Protein AF-A0A023BRY8-F1 (afdb_monomer)

Mean predicted aligned error: 8.19 Å

Solvent-accessible surface area (backbone atoms only — not comparable to full-atom values): 19797 Å² total; per-residue (Å²): 138,87,85,87,82,83,83,81,80,77,79,78,76,76,78,73,77,74,77,78,73,79,45,73,63,46,76,47,74,43,68,48,68,42,23,52,50,37,43,52,45,46,50,63,41,40,57,89,78,52,54,66,76,57,38,42,36,33,31,77,60,52,51,53,50,52,65,72,47,57,89,53,69,80,39,68,44,29,57,55,46,56,33,79,86,43,62,76,44,60,40,47,68,53,16,73,44,47,75,32,70,77,66,44,38,60,41,81,92,46,53,69,58,39,44,75,49,58,50,55,75,91,48,48,68,55,50,26,54,34,47,19,48,49,39,58,76,69,37,42,70,59,57,55,62,74,40,46,68,55,52,51,52,36,43,48,50,32,49,51,50,45,58,74,65,37,46,69,59,56,51,35,50,57,60,70,58,86,78,65,51,37,36,41,39,37,36,50,33,80,68,35,26,72,69,62,43,78,41,63,69,42,46,80,79,36,67,48,37,43,37,32,41,41,37,35,73,57,101,53,31,90,54,73,44,82,67,53,62,41,58,54,53,84,84,39,46,56,56,52,41,36,55,59,43,47,69,70,33,45,83,66,44,44,74,71,64,61,73,65,57,71,68,50,44,75,70,51,69,88,86,58,51,69,67,56,47,48,50,51,56,49,49,48,51,39,57,29,47,18,26,46,46,32,31,71,77,70,66,42,52,66,50,49,53,50,45,70,68,48,68,99,46,66,44,36,53,38,29,54,56,57,63,70,60,45,66,97,45,100,58,56,58,68,60,53,52,56,50,41,54,49,54,52,56,76,73,73

Sequence (348 aa):
MLLFIVLIASCKQKDKERKITSNPNKITFEVNEGTEFLLTAFNLAVEKEMSDEYKPCETSYVKRLNDYFAEYKEHPFLKYIFDEVNSGTDFSSVGLVITNLETMELNSDIDIELIKRKIYTNDINNFRKLAADFYRVTKFNSFFKSNKEYYATSNSKIKRQVEAENLLGKIQEFYQDDRDGLEFKVFVELTNNSESQAVDFYDNYNPNIRAITLGNFCDLSSESKPQNEVLDIENYQGVFCHEISHLYTTSIFLDKYIGDVEDFRVLFDDKLTKLQIKDRVDHMIIRPLQAVLTKRIFNDLAGSNFYKKQPNSIEKNIYLLFSEYKPNGNKTFESYYKEAIKIIRNKG

Structure (mmCIF, N/CA/C/O backbone):
data_AF-A0A023BRY8-F1
#
_entry.id   AF-A0A023BRY8-F1
#
loop_
_atom_site.group_PDB
_atom_site.id
_atom_site.type_symbol
_atom_site.label_atom_id
_atom_site.label_alt_id
_atom_site.label_comp_id
_atom_site.label_asym_id
_atom_site.label_entity_id
_atom_site.label_seq_id
_atom_site.pdbx_PDB_ins_code
_atom_site.Cartn_x
_atom_site.Cartn_y
_atom_site.Cartn_z
_atom_site.occupancy
_atom_site.B_iso_or_equiv
_atom_site.auth_seq_id
_atom_site.auth_comp_id
_atom_site.auth_asym_id
_atom_site.auth_atom_id
_atom_site.pdbx_PDB_model_num
ATOM 1 N N . MET A 1 1 ? -81.232 -7.471 -26.184 1.00 39.78 1 MET A N 1
ATOM 2 C CA . MET A 1 1 ? -80.498 -7.457 -24.903 1.00 39.78 1 MET A CA 1
ATOM 3 C C . MET A 1 1 ? -79.137 -8.094 -25.165 1.00 39.78 1 MET A C 1
ATOM 5 O O . MET A 1 1 ? -79.058 -9.310 -25.252 1.00 39.78 1 MET A O 1
ATOM 9 N N . LEU A 1 2 ? -78.126 -7.276 -25.482 1.00 32.66 2 LEU A N 1
ATOM 10 C CA . LEU A 1 2 ? -76.774 -7.729 -25.839 1.00 32.66 2 LEU A CA 1
ATOM 11 C C . LEU A 1 2 ? -75.955 -7.945 -24.559 1.00 32.66 2 LEU A C 1
ATOM 13 O O . LEU A 1 2 ? -75.885 -7.047 -23.723 1.00 32.66 2 LEU A O 1
ATOM 17 N N . LEU A 1 3 ? -75.339 -9.119 -24.433 1.00 30.80 3 LEU A N 1
ATOM 18 C CA . LEU A 1 3 ? -74.427 -9.481 -23.350 1.00 30.80 3 LEU A CA 1
ATOM 19 C C . LEU A 1 3 ? -72.987 -9.195 -23.812 1.00 30.80 3 LEU A C 1
ATOM 21 O O . LEU A 1 3 ? -72.522 -9.800 -24.776 1.00 30.80 3 LEU A O 1
ATOM 25 N N . PHE A 1 4 ? -72.288 -8.277 -23.144 1.00 33.16 4 PHE A N 1
ATOM 26 C CA . PHE A 1 4 ? -70.850 -8.059 -23.326 1.00 33.16 4 PHE A CA 1
ATOM 27 C C . PHE A 1 4 ? -70.083 -8.940 -22.331 1.00 33.16 4 PHE A C 1
ATOM 29 O O . PHE A 1 4 ? -70.221 -8.773 -21.122 1.00 33.16 4 PHE A O 1
ATOM 36 N N . ILE A 1 5 ? -69.265 -9.864 -22.839 1.00 39.50 5 ILE A N 1
ATOM 37 C CA . ILE A 1 5 ? -68.265 -10.600 -22.054 1.00 39.50 5 ILE A CA 1
ATOM 38 C C . ILE A 1 5 ? -66.930 -9.878 -22.246 1.00 39.50 5 ILE A C 1
ATOM 40 O O . ILE A 1 5 ? -66.378 -9.865 -23.345 1.00 39.50 5 ILE A O 1
ATOM 44 N N . VAL A 1 6 ? -66.419 -9.267 -21.179 1.00 41.28 6 VAL A N 1
ATOM 45 C CA . VAL A 1 6 ? -65.069 -8.692 -21.134 1.00 41.28 6 VAL A CA 1
ATOM 46 C C . VAL A 1 6 ? -64.112 -9.776 -20.637 1.00 41.28 6 VAL A C 1
ATOM 48 O O . VAL A 1 6 ? -64.158 -10.174 -19.476 1.00 41.28 6 VAL A O 1
ATOM 51 N N . LEU A 1 7 ? -63.248 -10.266 -21.527 1.00 38.25 7 LEU A N 1
ATOM 52 C CA . LEU A 1 7 ? -62.114 -11.125 -21.186 1.00 38.25 7 LEU A CA 1
ATOM 53 C C . LEU A 1 7 ? -60.961 -10.246 -20.689 1.00 38.25 7 LEU A C 1
ATOM 55 O O . LEU A 1 7 ? -60.304 -9.569 -21.478 1.00 38.25 7 LEU A O 1
ATOM 59 N N . ILE A 1 8 ? -60.706 -10.258 -19.381 1.00 41.81 8 ILE A N 1
ATOM 60 C CA . ILE A 1 8 ? -59.506 -9.649 -18.799 1.00 41.81 8 ILE A CA 1
ATOM 61 C C . ILE A 1 8 ? -58.366 -10.660 -18.938 1.00 41.81 8 ILE A C 1
ATOM 63 O O . ILE A 1 8 ? -58.268 -11.624 -18.178 1.00 41.81 8 ILE A O 1
ATOM 67 N N . ALA A 1 9 ? -57.501 -10.447 -19.927 1.00 40.09 9 ALA A N 1
ATOM 68 C CA . ALA A 1 9 ? -56.231 -11.148 -20.032 1.00 40.09 9 ALA A CA 1
ATOM 69 C C . ALA A 1 9 ? -55.276 -10.609 -18.954 1.00 40.09 9 ALA A C 1
ATOM 71 O O . ALA A 1 9 ? -54.713 -9.524 -19.082 1.00 40.09 9 ALA A O 1
ATOM 72 N N . SER A 1 10 ? -55.106 -11.364 -17.867 1.00 35.84 10 SER A N 1
ATOM 73 C CA . SER A 1 10 ? -54.047 -11.119 -16.889 1.00 35.84 10 SER A CA 1
ATOM 74 C C . SER A 1 10 ? -52.703 -11.512 -17.509 1.00 35.84 10 SER A C 1
ATOM 76 O O . SER A 1 10 ? -52.375 -12.695 -17.635 1.00 35.84 10 SER A O 1
ATOM 78 N N . CYS A 1 11 ? -51.921 -10.514 -17.923 1.00 37.03 11 CYS A N 1
ATOM 79 C CA . CYS A 1 11 ? -50.504 -10.690 -18.213 1.00 37.03 11 CYS A CA 1
ATOM 80 C C . CYS A 1 11 ? -49.784 -11.089 -16.919 1.00 37.03 11 CYS A C 1
ATOM 82 O O . CYS A 1 11 ? -49.476 -10.243 -16.083 1.00 37.03 11 CYS A O 1
ATOM 84 N N . LYS A 1 12 ? -49.487 -12.384 -16.764 1.00 40.28 12 LYS A N 1
ATOM 85 C CA . LYS A 1 12 ? -48.470 -12.858 -15.820 1.00 40.28 12 LYS A CA 1
ATOM 86 C C . LYS A 1 12 ? -47.113 -12.330 -16.277 1.00 40.28 12 LYS A C 1
ATOM 88 O O . LYS A 1 12 ? -46.445 -12.938 -17.113 1.00 40.28 12 LYS A O 1
ATOM 93 N N . GLN A 1 13 ? -46.714 -11.193 -15.725 1.00 40.53 13 GLN A N 1
ATOM 94 C CA . GLN A 1 13 ? -45.336 -10.742 -15.765 1.00 40.53 13 GLN A CA 1
ATOM 95 C C . GLN A 1 13 ? -44.533 -11.762 -14.949 1.00 40.53 13 GLN A C 1
ATOM 97 O O . GLN A 1 13 ? -44.696 -11.884 -13.740 1.00 40.53 13 GLN A O 1
ATOM 102 N N . LYS A 1 14 ? -43.759 -12.607 -15.638 1.00 38.12 14 LYS A N 1
ATOM 103 C CA . LYS A 1 14 ? -42.768 -13.462 -14.986 1.00 38.12 14 LYS A CA 1
ATOM 104 C C . LYS A 1 14 ? -41.735 -12.525 -14.377 1.00 38.12 14 LYS A C 1
ATOM 106 O O . LYS A 1 14 ? -40.897 -12.002 -15.112 1.00 38.12 14 LYS A O 1
ATOM 111 N N . ASP A 1 15 ? -41.803 -12.331 -13.067 1.00 38.50 15 ASP A N 1
ATOM 112 C CA . ASP A 1 15 ? -40.681 -11.813 -12.302 1.00 38.50 15 ASP A CA 1
ATOM 113 C C . ASP A 1 15 ? -39.503 -12.755 -12.547 1.00 38.50 15 ASP A C 1
ATOM 115 O O . ASP A 1 15 ? -39.433 -13.875 -12.042 1.00 38.50 15 ASP A O 1
ATOM 119 N N . LYS A 1 16 ? -38.592 -12.331 -13.427 1.00 39.31 16 LYS A N 1
ATOM 120 C CA . LYS A 1 16 ? -37.241 -12.869 -13.429 1.00 39.31 16 LYS A CA 1
ATOM 121 C C . LYS A 1 16 ? -36.660 -12.429 -12.098 1.00 39.31 16 LYS A C 1
ATOM 123 O O . LYS A 1 16 ? -36.255 -11.275 -11.974 1.00 39.31 16 LYS A O 1
ATOM 128 N N . GLU A 1 17 ? -36.630 -13.340 -11.131 1.00 36.84 17 GLU A N 1
ATOM 129 C CA . GLU A 1 17 ? -35.716 -13.256 -10.000 1.00 36.84 17 GLU A CA 1
ATOM 130 C C . GLU A 1 17 ? -34.337 -12.908 -10.570 1.00 36.84 17 GLU A C 1
ATOM 132 O O . GLU A 1 17 ? -33.648 -13.736 -11.176 1.00 36.84 17 GLU A O 1
ATOM 137 N N . ARG A 1 18 ? -33.948 -11.635 -10.452 1.00 36.72 18 ARG A N 1
ATOM 138 C CA . ARG A 1 18 ? -32.549 -11.258 -10.556 1.00 36.72 18 ARG A CA 1
ATOM 139 C C . ARG A 1 18 ? -31.891 -12.009 -9.412 1.00 36.72 18 ARG A C 1
ATOM 141 O O . ARG A 1 18 ? -32.046 -11.613 -8.263 1.00 36.72 18 ARG A O 1
ATOM 148 N N . LYS A 1 19 ? -31.188 -13.101 -9.724 1.00 34.53 19 LYS A N 1
ATOM 149 C CA . LYS A 1 19 ? -30.146 -13.619 -8.842 1.00 34.53 19 LYS A CA 1
ATOM 150 C C . LYS A 1 19 ? -29.232 -12.436 -8.550 1.00 34.53 19 LYS A C 1
ATOM 152 O O . LYS A 1 19 ? -28.460 -12.034 -9.417 1.00 34.53 19 LYS A O 1
ATOM 157 N N . ILE A 1 20 ? -29.383 -11.845 -7.372 1.00 42.81 20 ILE A N 1
ATOM 158 C CA . ILE A 1 20 ? -28.375 -10.968 -6.799 1.00 42.81 20 ILE A CA 1
ATOM 159 C C . ILE A 1 20 ? -27.200 -11.907 -6.552 1.00 42.81 20 ILE A C 1
ATOM 161 O O . ILE A 1 20 ? -27.202 -12.694 -5.611 1.00 42.81 20 ILE A O 1
ATOM 165 N N . THR A 1 21 ? -26.263 -11.950 -7.492 1.00 46.97 21 THR A N 1
ATOM 166 C CA . THR A 1 21 ? -24.969 -12.578 -7.263 1.00 46.97 21 THR A CA 1
ATOM 167 C C . THR A 1 21 ? -24.255 -11.686 -6.261 1.00 46.97 21 THR A C 1
ATOM 169 O O . THR A 1 21 ? -23.866 -10.575 -6.624 1.00 46.97 21 THR A O 1
ATOM 172 N N . SER A 1 22 ? -24.147 -12.123 -5.004 1.00 61.78 22 SER A N 1
ATOM 173 C CA . SER A 1 22 ? -23.241 -11.468 -4.066 1.00 61.78 22 SER A CA 1
ATOM 174 C C . SER A 1 22 ? -21.827 -11.560 -4.635 1.00 61.78 22 SER A C 1
ATOM 176 O O . SER A 1 22 ? -21.393 -12.621 -5.094 1.00 61.78 22 SER A O 1
ATOM 178 N N . ASN A 1 23 ? -21.128 -10.428 -4.671 1.00 78.69 23 ASN A N 1
ATOM 179 C CA . ASN A 1 23 ? -19.700 -10.426 -4.949 1.00 78.69 23 ASN A CA 1
ATOM 180 C C . ASN A 1 23 ? -18.999 -10.650 -3.608 1.00 78.69 23 ASN A C 1
ATOM 182 O O . ASN A 1 23 ? -19.106 -9.783 -2.747 1.00 78.69 23 ASN A O 1
ATOM 186 N N . PRO A 1 24 ? -18.315 -11.782 -3.391 1.00 86.12 24 PRO A N 1
ATOM 187 C CA . PRO A 1 24 ? -17.681 -12.039 -2.108 1.00 86.12 24 PRO A CA 1
ATOM 188 C C . PRO A 1 24 ? -16.577 -11.016 -1.840 1.00 86.12 24 PRO A C 1
ATOM 190 O O . PRO A 1 24 ? -15.851 -10.615 -2.757 1.00 86.12 24 PRO A O 1
ATOM 193 N N . ASN A 1 25 ? -16.432 -10.644 -0.571 1.00 91.62 25 ASN A N 1
ATOM 194 C CA . ASN A 1 25 ? -15.299 -9.856 -0.107 1.00 91.62 25 ASN A CA 1
ATOM 195 C C . ASN A 1 25 ? -13.995 -10.616 -0.391 1.00 91.62 25 ASN A C 1
ATOM 197 O O . ASN A 1 25 ? -13.926 -11.833 -0.197 1.00 91.62 25 ASN A O 1
ATOM 201 N N . LYS A 1 26 ? -12.957 -9.925 -0.873 1.00 93.69 26 LYS A N 1
ATOM 202 C CA . LYS A 1 26 ? -11.710 -10.584 -1.298 1.00 93.69 26 LYS A CA 1
ATOM 203 C C . LYS A 1 26 ? -10.461 -9.740 -1.070 1.00 93.69 26 LYS A C 1
ATOM 205 O O . LYS A 1 26 ? -10.501 -8.514 -1.112 1.00 93.69 26 LYS A O 1
ATOM 210 N N . ILE A 1 27 ? -9.338 -10.437 -0.907 1.00 95.25 27 ILE A N 1
ATOM 211 C CA . ILE A 1 27 ? -7.989 -9.868 -0.977 1.00 95.25 27 ILE A CA 1
ATOM 212 C C . ILE A 1 27 ? -7.330 -10.390 -2.256 1.00 95.25 27 ILE A C 1
ATOM 214 O O . ILE A 1 27 ? -7.323 -11.600 -2.496 1.00 95.25 27 ILE A O 1
ATOM 218 N N . THR A 1 28 ? -6.793 -9.502 -3.089 1.00 94.88 28 THR A N 1
ATOM 219 C CA . THR A 1 28 ? -6.118 -9.871 -4.343 1.00 94.88 28 THR A CA 1
ATOM 220 C C . THR A 1 28 ? -4.657 -9.460 -4.319 1.00 94.88 28 THR A C 1
ATOM 222 O O . THR A 1 28 ? -4.335 -8.382 -3.838 1.00 94.88 28 THR A O 1
ATOM 225 N N . PHE A 1 29 ? -3.792 -10.297 -4.890 1.00 95.00 29 PHE A N 1
ATOM 226 C CA . PHE A 1 29 ? -2.354 -10.054 -4.988 1.00 95.00 29 PHE A CA 1
ATOM 227 C C . PHE A 1 29 ? -1.928 -10.073 -6.448 1.00 95.00 29 PHE A C 1
ATOM 229 O O . PHE A 1 29 ? -2.168 -11.069 -7.138 1.00 95.00 29 PHE A O 1
ATOM 236 N N . GLU A 1 30 ? -1.261 -9.022 -6.904 1.00 95.00 30 GLU A N 1
ATOM 237 C CA . GLU A 1 30 ? -0.709 -8.961 -8.254 1.00 95.00 30 GLU A CA 1
ATOM 238 C C . GLU A 1 30 ? 0.587 -8.158 -8.306 1.00 95.00 30 GLU A C 1
ATOM 240 O O . GLU A 1 30 ? 0.785 -7.244 -7.520 1.00 95.00 30 GLU A O 1
ATOM 245 N N . VAL A 1 31 ? 1.468 -8.505 -9.241 1.00 95.00 31 VAL A N 1
ATOM 246 C CA . VAL A 1 31 ? 2.545 -7.606 -9.672 1.00 95.00 31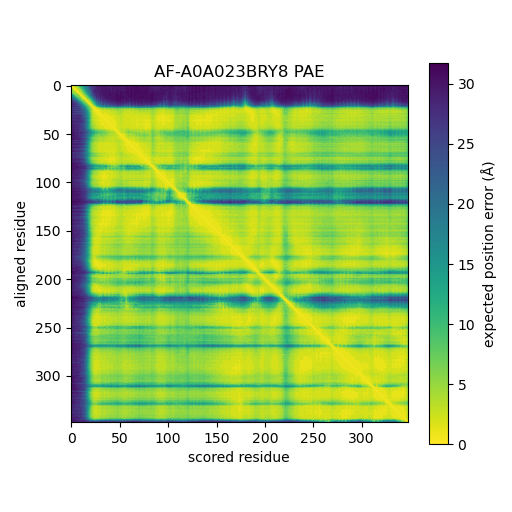 VAL A CA 1
ATOM 247 C C . VAL A 1 31 ? 1.992 -6.864 -10.886 1.00 95.00 31 VAL A C 1
ATOM 249 O O . VAL A 1 31 ? 1.628 -7.507 -11.873 1.00 95.00 31 VAL A O 1
ATOM 252 N N . ASN A 1 32 ? 1.854 -5.541 -10.802 1.00 95.44 32 ASN A N 1
ATOM 253 C CA . ASN A 1 32 ? 1.325 -4.729 -11.899 1.00 95.44 32 ASN A CA 1
ATOM 254 C C . ASN A 1 32 ? 2.445 -4.383 -12.894 1.00 95.44 32 ASN A C 1
ATOM 256 O O . ASN A 1 32 ? 3.515 -3.946 -12.486 1.00 95.44 32 ASN A O 1
ATOM 260 N N . GLU A 1 33 ? 2.200 -4.553 -14.197 1.00 96.12 33 GLU A N 1
ATOM 261 C CA . GLU A 1 33 ? 3.226 -4.335 -15.229 1.00 96.12 33 GLU A CA 1
ATOM 262 C C . GLU A 1 33 ? 3.712 -2.881 -15.298 1.00 96.12 33 GLU A C 1
ATOM 264 O O . GLU A 1 33 ? 4.907 -2.648 -15.461 1.00 96.12 33 GLU A O 1
ATOM 269 N N . GLY A 1 34 ? 2.812 -1.904 -15.157 1.00 94.88 34 GLY A N 1
ATOM 270 C CA . GLY A 1 34 ? 3.172 -0.488 -15.192 1.00 94.88 34 GLY A CA 1
ATOM 271 C C . GLY A 1 34 ? 3.970 -0.065 -13.965 1.00 94.88 34 GLY A C 1
ATOM 272 O O . GLY A 1 34 ? 4.969 0.642 -14.096 1.00 94.88 34 GLY A O 1
ATOM 273 N N . THR A 1 35 ? 3.571 -0.542 -12.786 1.00 93.19 35 THR A N 1
ATOM 274 C CA . THR A 1 35 ? 4.323 -0.339 -11.539 1.00 93.19 35 THR A CA 1
ATOM 275 C C . THR A 1 35 ? 5.705 -0.980 -11.620 1.00 93.19 35 THR A C 1
ATOM 277 O O . THR A 1 35 ? 6.700 -0.303 -11.377 1.00 93.19 35 THR A O 1
ATOM 280 N N . GLU A 1 36 ? 5.794 -2.243 -12.044 1.00 95.38 36 GLU A N 1
ATOM 281 C CA . GLU A 1 36 ? 7.071 -2.951 -12.188 1.00 95.38 36 GLU A CA 1
ATOM 282 C C . GLU A 1 36 ? 7.990 -2.253 -13.199 1.00 95.38 36 GLU A C 1
ATOM 284 O O . GLU A 1 36 ? 9.192 -2.126 -12.966 1.00 95.38 36 GLU A O 1
ATOM 289 N N . PHE A 1 37 ? 7.432 -1.749 -14.304 1.00 96.12 37 PHE A N 1
ATOM 290 C CA . PHE A 1 37 ? 8.170 -0.993 -15.312 1.00 96.12 37 PHE A CA 1
ATOM 291 C C . PHE A 1 37 ? 8.810 0.275 -14.746 1.00 96.12 37 PHE A C 1
ATOM 293 O O . PHE A 1 37 ? 10.017 0.485 -14.906 1.00 96.12 37 PHE A O 1
ATOM 300 N N . LEU A 1 38 ? 8.020 1.119 -14.082 1.00 93.12 38 LEU A N 1
ATOM 301 C CA . LEU A 1 38 ? 8.516 2.396 -13.576 1.00 93.12 38 LEU A CA 1
ATOM 302 C C . LEU A 1 38 ? 9.432 2.226 -12.362 1.00 93.12 38 LEU A C 1
ATOM 304 O O . LEU A 1 38 ? 10.428 2.939 -12.271 1.00 93.12 38 LEU A O 1
ATOM 308 N N . LEU A 1 39 ? 9.170 1.252 -11.486 1.00 91.69 39 LEU A N 1
ATOM 309 C CA . LEU A 1 39 ? 10.076 0.922 -10.382 1.00 91.69 39 LEU A CA 1
ATOM 310 C C . LEU A 1 39 ? 11.400 0.341 -10.874 1.00 91.69 39 LEU A C 1
ATOM 312 O O . LEU A 1 39 ? 12.454 0.714 -10.364 1.00 91.69 39 LEU A O 1
ATOM 316 N N . THR A 1 40 ? 11.375 -0.514 -11.900 1.00 93.31 40 THR A N 1
ATOM 317 C CA . THR A 1 40 ? 12.599 -1.001 -12.551 1.00 93.31 40 THR A CA 1
ATOM 318 C C . THR A 1 40 ? 13.418 0.171 -13.085 1.00 93.31 40 THR A C 1
ATOM 320 O O . THR A 1 40 ? 14.609 0.276 -12.801 1.00 93.31 40 THR A O 1
ATOM 323 N N . ALA A 1 41 ? 12.784 1.083 -13.827 1.00 93.25 41 ALA A N 1
ATOM 324 C CA . ALA A 1 41 ? 13.460 2.258 -14.364 1.00 93.25 41 ALA A CA 1
ATOM 325 C C . ALA A 1 41 ? 14.010 3.166 -13.250 1.00 93.25 41 ALA A C 1
ATOM 327 O O . ALA A 1 41 ? 15.153 3.608 -13.335 1.00 93.25 41 ALA A O 1
ATOM 328 N N . PHE A 1 42 ? 13.242 3.394 -12.184 1.00 90.50 42 PHE A N 1
ATOM 329 C CA . PHE A 1 42 ? 13.692 4.163 -11.027 1.00 90.50 42 PHE A CA 1
ATOM 330 C C . PHE A 1 42 ? 14.925 3.540 -10.374 1.00 90.50 42 PHE A C 1
ATOM 332 O O . PHE A 1 42 ? 15.954 4.201 -10.258 1.00 90.50 42 PHE A O 1
ATOM 339 N N . ASN A 1 43 ? 14.866 2.249 -10.047 1.00 89.12 43 ASN A N 1
ATOM 340 C CA . ASN A 1 43 ? 15.969 1.537 -9.410 1.00 89.12 43 ASN A CA 1
ATOM 341 C C . ASN A 1 43 ? 17.243 1.547 -10.259 1.00 89.12 43 ASN A C 1
ATOM 343 O O . ASN A 1 43 ? 18.329 1.738 -9.720 1.00 89.12 43 ASN A O 1
ATOM 347 N N . LEU A 1 44 ? 17.120 1.406 -11.582 1.00 90.75 44 LEU A N 1
ATOM 348 C CA . LEU A 1 44 ? 18.255 1.519 -12.503 1.00 90.75 44 LEU A CA 1
ATOM 349 C C . LEU A 1 44 ? 18.831 2.941 -12.554 1.00 90.75 44 LEU A C 1
ATOM 351 O O . LEU A 1 44 ? 20.042 3.099 -12.701 1.00 90.75 44 LEU A O 1
ATOM 355 N N . ALA A 1 45 ? 17.983 3.967 -12.452 1.00 90.00 45 ALA A N 1
ATOM 356 C CA . ALA A 1 45 ? 18.403 5.364 -12.493 1.00 90.00 45 ALA A CA 1
ATOM 357 C C . ALA A 1 45 ? 19.169 5.784 -11.228 1.00 90.00 45 ALA A C 1
ATOM 359 O O . ALA A 1 45 ? 20.137 6.535 -11.329 1.00 90.00 45 ALA A O 1
ATOM 360 N N . VAL A 1 46 ? 18.760 5.290 -10.054 1.00 86.50 46 VAL A N 1
ATOM 361 C CA . VAL A 1 46 ? 19.319 5.711 -8.755 1.00 86.50 46 VAL A CA 1
ATOM 362 C C . VAL A 1 46 ? 20.306 4.711 -8.141 1.00 86.50 46 VAL A C 1
ATOM 364 O O . VAL A 1 46 ? 20.889 5.003 -7.101 1.00 86.50 46 VAL A O 1
ATOM 367 N N . GLU A 1 47 ? 20.541 3.555 -8.777 1.00 84.06 47 GLU A N 1
ATOM 368 C CA . GLU A 1 47 ? 21.325 2.415 -8.252 1.00 84.06 47 GLU A CA 1
ATOM 369 C C . GLU A 1 47 ? 22.646 2.814 -7.566 1.00 84.06 47 GLU A C 1
ATOM 371 O O . GLU A 1 47 ? 23.001 2.263 -6.523 1.00 84.06 47 GLU A O 1
ATOM 376 N N . LYS A 1 48 ? 23.384 3.762 -8.159 1.00 82.06 48 LYS A N 1
ATOM 377 C CA . LYS A 1 48 ? 24.709 4.195 -7.682 1.00 82.06 48 LYS A CA 1
ATOM 378 C C . LYS A 1 48 ? 24.659 5.160 -6.499 1.00 82.06 48 LYS A C 1
ATOM 380 O O . LYS A 1 48 ? 25.608 5.193 -5.724 1.00 82.06 48 LYS A O 1
ATOM 385 N N . GLU A 1 49 ? 23.583 5.929 -6.385 1.00 82.38 49 GLU A N 1
ATOM 386 C CA . GLU A 1 49 ? 23.426 6.996 -5.388 1.00 82.38 49 GLU A CA 1
ATOM 387 C C . GLU A 1 49 ? 22.598 6.539 -4.180 1.00 82.38 49 GLU A C 1
ATOM 389 O O . GLU A 1 49 ? 22.604 7.169 -3.125 1.00 82.38 49 GLU A O 1
ATOM 394 N N . MET A 1 50 ? 21.881 5.425 -4.326 1.00 79.31 50 MET A N 1
ATOM 395 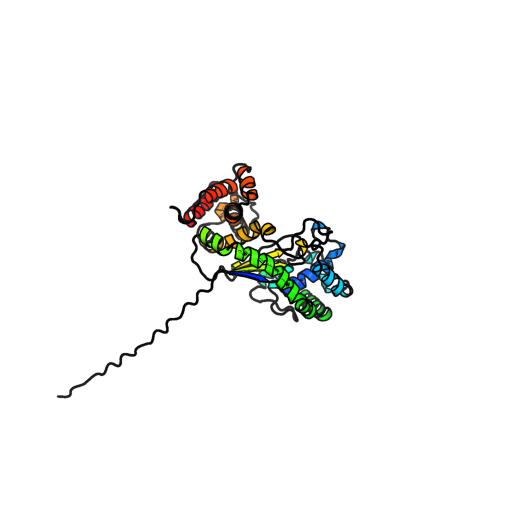C CA . MET A 1 50 ? 21.031 4.853 -3.295 1.00 79.31 50 MET A CA 1
ATOM 396 C C . MET A 1 50 ? 21.870 4.255 -2.158 1.00 79.31 50 MET A C 1
ATOM 398 O O . MET A 1 50 ? 22.748 3.417 -2.395 1.00 79.31 50 MET A O 1
ATOM 402 N N . SER A 1 51 ? 21.592 4.657 -0.914 1.00 78.62 51 SER A N 1
ATOM 403 C CA . SER A 1 51 ? 22.193 4.017 0.260 1.00 78.62 51 SER A CA 1
ATOM 404 C C . SER A 1 51 ? 21.735 2.561 0.369 1.00 78.62 51 SER A C 1
ATOM 406 O O . SER A 1 51 ? 20.667 2.185 -0.119 1.00 78.62 51 SER A O 1
ATOM 408 N N . ASP A 1 52 ? 22.555 1.723 1.007 1.00 78.62 52 ASP A N 1
ATOM 409 C CA . ASP A 1 52 ? 22.323 0.274 1.056 1.00 78.62 52 ASP A CA 1
ATOM 410 C C . ASP A 1 52 ? 20.970 -0.104 1.681 1.00 78.62 52 ASP A C 1
ATOM 412 O O . ASP A 1 52 ? 20.390 -1.115 1.294 1.00 78.62 52 ASP A O 1
ATOM 416 N N . GLU A 1 53 ? 20.437 0.716 2.589 1.00 74.88 53 GLU A N 1
ATOM 417 C CA . GLU A 1 53 ? 19.127 0.508 3.226 1.00 74.88 53 GLU A CA 1
ATOM 418 C C . GLU A 1 53 ? 17.938 0.645 2.261 1.00 74.88 53 GLU A C 1
ATOM 420 O O . GLU A 1 53 ? 16.922 -0.007 2.470 1.00 74.88 53 GLU A O 1
ATOM 425 N N . TYR A 1 54 ? 18.060 1.431 1.184 1.00 78.06 54 TYR A N 1
ATOM 426 C CA . TYR A 1 54 ? 16.986 1.605 0.195 1.00 78.06 54 TYR A CA 1
ATOM 427 C C . TYR A 1 54 ? 17.161 0.712 -1.036 1.00 78.06 54 TYR A C 1
ATOM 429 O O . TYR A 1 54 ? 16.251 0.617 -1.861 1.00 78.06 54 TYR A O 1
ATOM 437 N N . LYS A 1 55 ? 18.311 0.037 -1.175 1.00 84.50 55 LYS A N 1
ATOM 438 C CA . LYS A 1 55 ? 18.541 -0.885 -2.291 1.00 84.50 55 LYS A CA 1
ATOM 439 C C . LYS A 1 55 ? 17.555 -2.055 -2.240 1.00 84.50 55 LYS A C 1
ATOM 441 O O . LYS A 1 55 ? 17.271 -2.553 -1.147 1.00 84.50 55 LYS A O 1
ATOM 446 N N . PRO A 1 56 ? 17.085 -2.542 -3.405 1.00 87.62 56 PRO A N 1
ATOM 447 C CA . PRO A 1 56 ? 16.269 -3.746 -3.472 1.00 87.62 56 PRO A CA 1
ATOM 448 C C . PRO A 1 56 ? 16.943 -4.921 -2.764 1.00 87.62 56 PRO A C 1
ATOM 450 O O . PRO A 1 56 ? 18.163 -5.080 -2.839 1.00 87.62 56 PRO A O 1
ATOM 453 N N . CYS A 1 57 ? 16.144 -5.785 -2.143 1.00 86.00 57 CYS A N 1
ATOM 454 C CA . CYS A 1 57 ? 16.652 -7.013 -1.549 1.00 86.00 57 CYS A CA 1
ATOM 455 C C . CYS A 1 57 ? 17.383 -7.874 -2.578 1.00 86.00 57 CYS A C 1
ATOM 457 O O . CYS A 1 57 ? 16.870 -8.125 -3.674 1.00 86.00 57 CYS A O 1
ATOM 459 N N . GLU A 1 58 ? 18.551 -8.396 -2.205 1.00 86.12 58 GLU A N 1
ATOM 460 C CA . GLU A 1 58 ? 19.260 -9.362 -3.034 1.00 86.12 58 GLU A CA 1
ATOM 461 C C . GLU A 1 58 ? 18.420 -10.629 -3.229 1.00 86.12 58 GLU A C 1
ATOM 463 O O . GLU A 1 58 ? 18.244 -11.450 -2.322 1.00 86.12 58 GLU A O 1
ATOM 468 N N . THR A 1 59 ? 17.911 -10.783 -4.451 1.00 87.88 59 THR A N 1
ATOM 469 C CA . THR A 1 59 ? 17.111 -11.926 -4.891 1.00 87.88 59 THR A CA 1
ATOM 470 C C . THR A 1 59 ? 17.566 -12.411 -6.260 1.00 87.88 59 THR A C 1
ATOM 472 O O . THR A 1 59 ? 18.181 -11.682 -7.050 1.00 87.88 59 THR A O 1
ATOM 475 N N . SER A 1 60 ? 17.198 -13.645 -6.589 1.00 89.00 60 SER A N 1
ATOM 476 C CA . SER A 1 60 ? 17.353 -14.210 -7.923 1.00 89.00 60 SER A CA 1
ATOM 477 C C . SER A 1 60 ? 16.678 -13.336 -8.985 1.00 89.00 60 SER A C 1
ATOM 479 O O . SER A 1 60 ? 17.170 -13.254 -10.111 1.00 89.00 60 SER A O 1
ATOM 481 N N . TYR A 1 61 ? 15.570 -12.676 -8.637 1.00 91.56 61 TYR A N 1
ATOM 482 C CA . TYR A 1 61 ? 14.850 -11.767 -9.520 1.00 91.56 61 TYR A CA 1
ATOM 483 C C . TYR A 1 61 ? 15.597 -10.463 -9.761 1.00 91.56 61 TYR A C 1
ATOM 485 O O . TYR A 1 61 ? 15.820 -10.120 -10.919 1.00 91.56 61 TYR A O 1
ATOM 493 N N . VAL A 1 62 ? 16.057 -9.791 -8.702 1.00 90.94 62 VAL A N 1
ATOM 494 C CA . VAL A 1 62 ? 16.841 -8.550 -8.825 1.00 90.94 62 VAL A CA 1
ATOM 495 C C . VAL A 1 62 ? 18.107 -8.789 -9.646 1.00 90.94 62 VAL A C 1
ATOM 497 O O . VAL A 1 62 ? 18.438 -7.982 -10.510 1.00 90.94 62 VAL A O 1
ATOM 500 N N . LYS A 1 63 ? 18.766 -9.943 -9.476 1.00 91.19 63 LYS A N 1
ATOM 501 C CA . LYS A 1 63 ? 19.896 -10.325 -10.331 1.00 91.19 63 LYS A CA 1
ATOM 502 C C . LYS A 1 63 ? 19.498 -10.441 -11.806 1.00 91.19 63 LYS A C 1
ATOM 504 O O . LYS A 1 63 ? 20.142 -9.831 -12.651 1.00 91.19 63 LYS A O 1
ATOM 509 N N . ARG A 1 64 ? 18.427 -11.183 -12.123 1.00 93.88 64 ARG A N 1
ATOM 510 C CA . ARG A 1 64 ? 17.931 -11.321 -13.509 1.00 93.88 64 ARG A CA 1
ATOM 511 C C . ARG A 1 64 ? 17.549 -9.976 -14.122 1.00 93.88 64 ARG A C 1
ATOM 513 O O . ARG A 1 64 ? 17.803 -9.763 -15.302 1.00 93.88 64 ARG A O 1
ATOM 520 N N . LEU A 1 65 ? 16.936 -9.097 -13.335 1.00 94.94 65 LEU A N 1
ATOM 521 C CA . LEU A 1 65 ? 16.576 -7.744 -13.739 1.00 94.94 65 LEU A CA 1
ATOM 522 C C . LEU A 1 65 ? 17.835 -6.937 -14.070 1.00 94.94 65 LEU A C 1
ATOM 524 O O . LEU A 1 65 ? 17.965 -6.447 -15.189 1.00 94.94 65 LEU A O 1
ATOM 528 N N . ASN A 1 66 ? 18.803 -6.871 -13.157 1.00 92.94 66 ASN A N 1
ATOM 529 C CA . ASN A 1 66 ? 20.047 -6.132 -13.376 1.00 92.94 66 ASN A CA 1
ATOM 530 C C . ASN A 1 66 ? 20.833 -6.659 -14.584 1.00 92.94 66 ASN A C 1
ATOM 532 O O . ASN A 1 66 ? 21.323 -5.859 -15.380 1.00 92.94 66 ASN A O 1
ATOM 536 N N . ASP A 1 67 ? 20.904 -7.982 -14.754 1.00 95.19 67 ASP A N 1
ATOM 537 C CA . ASP A 1 67 ? 21.553 -8.616 -15.905 1.00 95.19 67 ASP A CA 1
ATOM 538 C C . ASP A 1 67 ? 20.841 -8.252 -17.220 1.00 95.19 67 ASP A C 1
ATOM 540 O O . ASP A 1 67 ? 21.494 -7.909 -18.205 1.00 95.19 67 ASP A O 1
ATOM 544 N N . TYR A 1 68 ? 19.502 -8.285 -17.240 1.00 97.19 68 TYR A N 1
ATOM 545 C CA . TYR A 1 68 ? 18.707 -7.965 -18.428 1.00 97.19 68 TYR A CA 1
ATOM 546 C C . TYR A 1 68 ? 18.832 -6.490 -18.832 1.00 97.19 68 TYR A C 1
ATOM 548 O O . TYR A 1 68 ? 18.949 -6.181 -20.017 1.00 97.19 68 TYR A O 1
ATOM 556 N N . PHE A 1 69 ? 18.825 -5.570 -17.861 1.00 96.56 69 PHE A N 1
ATOM 557 C CA . PHE A 1 69 ? 18.812 -4.132 -18.139 1.00 96.56 69 PHE A CA 1
ATOM 558 C C . PHE A 1 69 ? 20.201 -3.473 -18.178 1.00 96.56 69 PHE A C 1
ATOM 560 O O . PHE A 1 69 ? 20.298 -2.264 -18.409 1.00 96.56 69 PHE A O 1
ATOM 567 N N . ALA A 1 70 ? 21.283 -4.239 -18.002 1.00 93.81 70 ALA A N 1
ATOM 568 C CA . ALA A 1 70 ? 22.649 -3.720 -17.899 1.00 93.81 70 ALA A CA 1
ATOM 569 C C . ALA A 1 70 ? 23.068 -2.818 -19.075 1.00 93.81 70 ALA A C 1
ATOM 571 O O . ALA A 1 70 ? 23.742 -1.808 -18.867 1.00 93.81 70 ALA A O 1
ATOM 572 N N . GLU A 1 71 ? 22.652 -3.145 -20.301 1.00 95.56 71 GLU A N 1
ATOM 573 C CA . GLU A 1 71 ? 23.008 -2.385 -21.509 1.00 95.56 71 GLU A CA 1
ATOM 574 C C . GLU A 1 71 ? 22.234 -1.063 -21.668 1.00 95.56 71 GLU A C 1
ATOM 576 O O . GLU A 1 71 ? 22.626 -0.208 -22.461 1.00 95.56 71 GLU A O 1
ATOM 581 N N . TYR A 1 72 ? 21.168 -0.856 -20.889 1.00 95.44 72 TYR A N 1
ATOM 582 C CA . TYR A 1 72 ? 20.284 0.306 -21.016 1.00 95.44 72 TYR A CA 1
ATOM 583 C C . TYR A 1 72 ? 20.507 1.374 -19.938 1.00 95.44 72 TYR A C 1
ATOM 585 O O . TYR A 1 72 ? 19.763 2.352 -19.897 1.00 95.44 72 TYR A O 1
ATOM 593 N N . 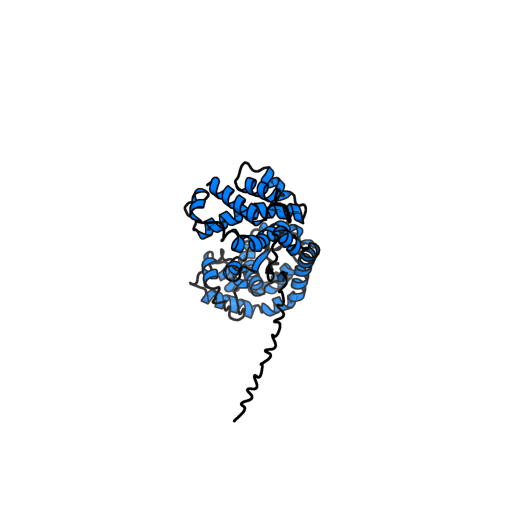LYS A 1 73 ? 21.539 1.236 -19.091 1.00 91.00 73 LYS A N 1
ATOM 594 C CA . LYS A 1 73 ? 21.828 2.168 -17.979 1.00 91.00 73 LYS A CA 1
ATOM 595 C C . LYS A 1 73 ? 22.045 3.625 -18.417 1.00 91.00 73 LYS A C 1
ATOM 597 O O . LYS A 1 73 ? 21.840 4.540 -17.632 1.00 91.00 73 LYS A O 1
ATOM 602 N N . GLU A 1 74 ? 22.401 3.854 -19.681 1.00 93.06 74 GLU A N 1
ATOM 603 C CA . GLU A 1 74 ? 22.599 5.198 -20.245 1.00 93.06 74 GLU A CA 1
ATOM 604 C C . GLU A 1 74 ? 21.364 5.774 -20.958 1.00 93.06 74 GLU A C 1
ATOM 606 O O . GLU A 1 74 ? 21.444 6.853 -21.558 1.00 93.06 74 GLU A O 1
ATOM 611 N N . HIS A 1 75 ? 20.225 5.075 -20.916 1.00 96.06 75 HIS A N 1
ATOM 612 C CA . HIS A 1 75 ? 19.025 5.483 -21.636 1.00 96.06 75 HIS A CA 1
ATOM 613 C C . HIS A 1 75 ? 18.502 6.854 -21.154 1.00 96.06 75 HIS A C 1
ATOM 615 O O . HIS A 1 75 ? 18.426 7.089 -19.944 1.00 96.06 75 HIS A O 1
ATOM 621 N N . PRO A 1 76 ? 18.072 7.757 -22.062 1.00 95.44 76 PRO A N 1
ATOM 622 C CA . PRO A 1 76 ? 17.592 9.095 -21.700 1.00 95.44 76 PRO A CA 1
ATOM 623 C C . PRO A 1 76 ? 16.466 9.123 -20.657 1.00 95.44 76 PRO A C 1
ATOM 625 O O . PRO A 1 76 ? 16.404 10.043 -19.849 1.00 95.44 76 PRO A O 1
ATOM 628 N N . PHE A 1 77 ? 15.601 8.106 -20.637 1.00 94.00 77 PHE A N 1
ATOM 629 C CA . PHE A 1 77 ? 14.543 7.987 -19.628 1.00 94.00 77 PHE A CA 1
ATOM 630 C C . PHE A 1 77 ? 15.079 7.843 -18.196 1.00 94.00 77 PHE A C 1
ATOM 632 O O . PHE A 1 77 ? 14.526 8.438 -17.279 1.00 94.00 77 PHE A O 1
ATOM 639 N N . LEU A 1 78 ? 16.183 7.118 -17.996 1.00 92.69 78 LEU A N 1
ATOM 640 C CA . LEU A 1 78 ? 16.776 6.964 -16.665 1.00 92.69 78 LEU A CA 1
ATOM 641 C C . LEU A 1 78 ? 17.364 8.292 -16.174 1.00 92.69 78 LEU A C 1
ATOM 643 O O . LEU A 1 78 ? 17.207 8.658 -15.014 1.00 92.69 78 LEU A O 1
ATOM 647 N N . LYS A 1 79 ? 17.954 9.072 -17.088 1.00 89.31 79 LYS A N 1
ATOM 648 C CA . LYS A 1 79 ? 18.450 10.429 -16.804 1.00 89.31 79 LYS A CA 1
ATOM 649 C C . LYS A 1 79 ? 17.312 11.387 -16.459 1.00 89.31 79 LYS A C 1
ATOM 651 O O . LYS A 1 79 ? 17.464 12.198 -15.557 1.00 89.31 79 LYS A O 1
ATOM 656 N N . TYR A 1 80 ? 16.175 11.260 -17.145 1.00 88.31 80 TYR A N 1
ATOM 657 C CA . TYR A 1 80 ? 14.958 12.003 -16.821 1.00 88.31 80 TYR A CA 1
ATOM 658 C C . TYR A 1 80 ? 14.466 11.693 -15.400 1.00 88.31 80 TYR A C 1
ATOM 660 O O . TYR A 1 80 ? 14.132 12.616 -14.665 1.00 88.31 80 TYR A O 1
ATOM 668 N N . ILE A 1 81 ? 14.447 10.418 -14.996 1.00 86.81 81 ILE A N 1
ATOM 669 C CA . ILE A 1 81 ? 14.032 10.019 -13.641 1.00 86.81 81 ILE A CA 1
ATOM 670 C C . ILE A 1 81 ? 14.976 10.584 -12.572 1.00 86.81 81 ILE A C 1
ATOM 672 O O . ILE A 1 81 ? 14.509 11.048 -11.537 1.00 86.81 81 ILE A O 1
ATOM 676 N N . PHE A 1 82 ? 16.286 10.553 -12.830 1.00 83.62 82 PHE A N 1
ATOM 677 C CA . PHE A 1 82 ? 17.304 11.017 -11.886 1.00 83.62 82 PHE A CA 1
ATOM 678 C C . PHE A 1 82 ? 17.322 12.546 -11.683 1.00 83.62 82 PHE A C 1
ATOM 680 O O . PHE A 1 82 ? 17.921 13.023 -10.723 1.00 83.62 82 PHE A O 1
ATOM 687 N N . ASP A 1 83 ? 16.680 13.326 -12.559 1.00 80.19 83 ASP A N 1
ATOM 688 C CA . ASP A 1 83 ? 16.571 14.781 -12.403 1.00 80.19 83 ASP A CA 1
ATOM 689 C C . ASP A 1 83 ? 15.952 15.138 -11.033 1.00 80.19 83 ASP A C 1
ATOM 691 O O . ASP A 1 83 ? 14.944 14.553 -10.626 1.00 80.19 83 ASP A O 1
ATOM 695 N N . GLU A 1 84 ? 16.541 16.104 -10.316 1.00 65.69 84 GLU A N 1
ATOM 696 C CA . GLU A 1 84 ? 16.117 16.511 -8.968 1.00 65.69 84 GLU A CA 1
ATOM 697 C C . GLU A 1 84 ? 14.618 16.837 -8.906 1.00 65.69 84 GLU A C 1
ATOM 699 O O . GLU A 1 84 ? 13.962 16.530 -7.908 1.00 65.69 84 GLU A O 1
ATOM 704 N N . VAL A 1 85 ? 14.051 17.380 -9.991 1.00 63.09 85 VAL A N 1
ATOM 705 C CA . VAL A 1 85 ? 12.615 17.697 -10.091 1.00 63.09 85 VAL A CA 1
ATOM 706 C C . VAL A 1 85 ? 11.740 16.440 -10.036 1.00 63.09 85 VAL A C 1
ATOM 708 O O . VAL A 1 85 ? 10.626 16.487 -9.514 1.00 63.09 85 VAL A O 1
ATOM 711 N N . ASN A 1 86 ? 12.243 15.316 -10.542 1.00 66.19 86 ASN A N 1
ATOM 712 C CA . ASN A 1 86 ? 11.503 14.066 -10.692 1.00 66.19 86 ASN A CA 1
ATOM 713 C C . ASN A 1 86 ? 11.794 13.056 -9.575 1.00 66.19 86 ASN A C 1
ATOM 715 O O . ASN A 1 86 ? 10.988 12.148 -9.367 1.00 66.19 86 ASN A O 1
ATOM 719 N N . SER A 1 87 ? 12.879 13.242 -8.816 1.00 64.88 87 SER A N 1
ATOM 720 C CA . SER A 1 87 ? 13.319 12.332 -7.746 1.00 64.88 87 SER A CA 1
ATOM 721 C C . SER A 1 87 ? 12.298 12.119 -6.613 1.00 64.88 87 SER A C 1
ATOM 723 O O . SER A 1 87 ? 12.334 11.095 -5.938 1.00 64.88 87 SER A O 1
ATOM 725 N N . GLY A 1 88 ? 11.349 13.045 -6.425 1.00 70.75 88 GLY A N 1
ATOM 726 C CA . GLY A 1 88 ? 10.257 12.937 -5.446 1.00 70.75 88 GLY A CA 1
ATOM 727 C C . GLY A 1 88 ? 8.963 12.300 -5.971 1.00 70.75 88 GLY A C 1
ATOM 728 O O . GLY A 1 88 ? 7.932 12.402 -5.304 1.00 70.75 88 GLY A O 1
ATOM 729 N N . THR A 1 89 ? 8.982 11.724 -7.174 1.00 78.25 89 THR A N 1
ATOM 730 C CA . THR A 1 89 ? 7.802 11.131 -7.815 1.00 78.25 89 THR A CA 1
ATOM 731 C C . THR A 1 89 ? 7.521 9.732 -7.275 1.00 78.25 89 THR A C 1
ATOM 733 O O . THR A 1 89 ? 8.392 8.865 -7.297 1.00 78.25 89 THR A O 1
ATOM 736 N N . ASP A 1 90 ? 6.271 9.475 -6.888 1.00 81.75 90 ASP A N 1
ATOM 737 C CA . ASP A 1 90 ? 5.779 8.125 -6.591 1.00 81.75 90 ASP A CA 1
ATOM 738 C C . ASP A 1 90 ? 5.544 7.346 -7.899 1.00 81.75 90 ASP A C 1
ATOM 740 O O . ASP A 1 90 ? 4.426 7.230 -8.407 1.00 81.75 90 ASP A O 1
ATOM 744 N N . PHE A 1 91 ? 6.636 6.849 -8.483 1.00 85.69 91 PHE A N 1
ATOM 745 C CA . PHE A 1 91 ? 6.620 6.100 -9.740 1.00 85.69 91 PHE A CA 1
ATOM 746 C C . PHE A 1 91 ? 5.805 4.807 -9.667 1.00 85.69 91 PHE A C 1
ATOM 748 O O . PHE A 1 91 ? 5.294 4.357 -10.695 1.00 85.69 91 PHE A O 1
ATOM 755 N N . SER A 1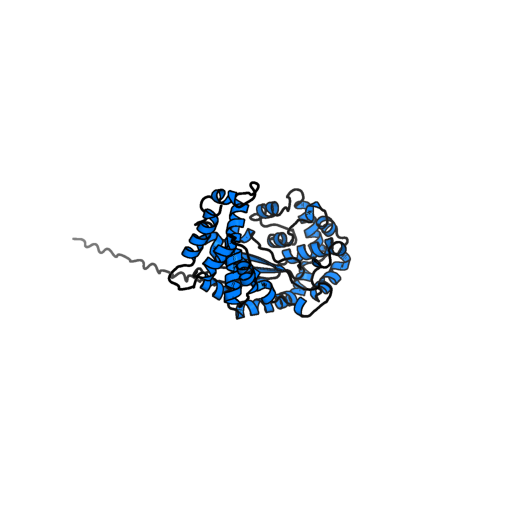 92 ? 5.634 4.235 -8.474 1.00 85.81 92 SER A N 1
ATOM 756 C CA . SER A 1 92 ? 4.788 3.063 -8.304 1.00 85.81 92 SER A CA 1
ATOM 757 C C . SER A 1 92 ? 3.324 3.380 -8.602 1.00 85.81 92 SER A C 1
ATOM 759 O O . SER A 1 92 ? 2.722 2.764 -9.492 1.00 85.81 92 SER A O 1
ATOM 761 N N . SER A 1 93 ? 2.765 4.372 -7.899 1.00 85.00 93 SER A N 1
ATOM 762 C CA . SER A 1 93 ? 1.368 4.778 -8.069 1.00 85.00 93 SER A CA 1
ATOM 763 C C . SER A 1 93 ? 1.087 5.248 -9.494 1.00 85.00 93 SER A C 1
ATOM 765 O O . SER A 1 93 ? -0.006 5.050 -10.020 1.00 85.00 93 SER A O 1
ATOM 767 N N . VAL A 1 94 ? 2.083 5.845 -10.148 1.00 85.94 94 VAL A N 1
ATOM 768 C CA . VAL A 1 94 ? 1.992 6.289 -11.544 1.00 85.94 94 VAL A CA 1
ATOM 769 C C . VAL A 1 94 ? 1.842 5.101 -12.487 1.00 85.94 94 VAL A C 1
ATOM 771 O O . VAL A 1 94 ? 1.062 5.158 -13.436 1.00 85.94 94 VAL A O 1
ATOM 774 N N . GLY A 1 95 ? 2.532 3.998 -12.203 1.00 89.56 95 GLY A N 1
ATOM 775 C CA . GLY A 1 95 ? 2.420 2.764 -12.972 1.00 89.56 95 GLY A CA 1
ATOM 776 C C . GLY A 1 95 ? 1.002 2.196 -12.971 1.00 89.56 95 GLY A C 1
ATOM 777 O O . GLY A 1 95 ? 0.527 1.724 -14.003 1.00 89.56 95 GLY A O 1
ATOM 778 N N . LEU A 1 96 ? 0.292 2.332 -11.848 1.00 88.88 96 LEU A N 1
ATOM 779 C CA . LEU A 1 96 ? -1.078 1.841 -11.677 1.00 88.88 96 LEU A CA 1
ATOM 780 C C . LEU A 1 96 ? -2.121 2.591 -12.512 1.00 88.88 96 LEU A C 1
ATOM 782 O O . LEU A 1 96 ? -3.226 2.081 -12.700 1.00 88.88 96 LEU A O 1
ATOM 786 N N . VAL A 1 97 ? -1.800 3.793 -12.993 1.00 84.56 97 VAL A N 1
ATOM 787 C CA . VAL A 1 97 ? -2.749 4.647 -13.722 1.00 84.56 97 VAL A CA 1
ATOM 788 C C . VAL A 1 97 ? -2.464 4.713 -15.225 1.00 84.56 97 VAL A C 1
ATOM 790 O O . VAL A 1 97 ? -3.214 5.359 -15.962 1.00 84.56 97 VAL A O 1
ATOM 793 N N . ILE A 1 98 ? -1.417 4.023 -15.694 1.00 87.25 98 ILE A N 1
ATOM 794 C CA . ILE A 1 98 ? -1.137 3.833 -17.121 1.00 87.25 98 ILE A CA 1
ATOM 795 C C . ILE A 1 98 ? -2.120 2.805 -17.690 1.00 87.25 98 ILE A C 1
ATOM 797 O O . ILE A 1 98 ? -2.171 1.655 -17.257 1.00 87.25 98 ILE A O 1
ATOM 801 N N . THR A 1 99 ? -2.889 3.210 -18.698 1.00 88.12 99 THR A N 1
ATOM 802 C CA . THR A 1 99 ? -3.863 2.358 -19.397 1.00 88.12 99 THR A CA 1
ATOM 803 C C . THR A 1 99 ? -3.262 1.662 -20.613 1.00 88.12 99 THR A C 1
ATOM 805 O O . THR A 1 99 ? -3.737 0.596 -21.006 1.00 88.12 99 THR A O 1
ATOM 808 N N . ASN A 1 100 ? -2.204 2.232 -21.197 1.00 91.62 100 ASN A N 1
ATOM 809 C CA . ASN A 1 100 ? -1.468 1.641 -22.308 1.00 91.62 100 ASN A CA 1
ATOM 810 C C . ASN A 1 100 ? 0.034 1.913 -22.164 1.00 91.62 100 ASN A C 1
ATOM 812 O O . ASN A 1 100 ? 0.477 3.050 -22.301 1.00 91.62 100 ASN A O 1
ATOM 816 N N . LEU A 1 101 ? 0.822 0.862 -21.925 1.00 93.25 101 LEU A N 1
ATOM 817 C CA . LEU A 1 101 ? 2.272 0.959 -21.728 1.00 93.25 101 LEU A CA 1
ATOM 818 C C . LEU A 1 101 ? 3.064 1.170 -23.025 1.00 93.25 101 LEU A C 1
ATOM 820 O O . LEU A 1 101 ? 4.190 1.647 -22.972 1.00 93.25 101 LEU A O 1
ATOM 824 N N . GLU A 1 102 ? 2.511 0.865 -24.200 1.00 93.31 102 GLU A N 1
ATOM 825 C CA . GLU A 1 102 ? 3.215 1.130 -25.464 1.00 93.31 102 GLU A CA 1
ATOM 826 C C . GLU A 1 102 ? 3.200 2.619 -25.822 1.00 93.31 102 GLU A C 1
ATOM 828 O O . GLU A 1 102 ? 4.134 3.125 -26.443 1.00 93.31 102 GLU A O 1
ATOM 833 N N . THR A 1 103 ? 2.142 3.327 -25.425 1.00 90.44 103 THR A N 1
ATOM 834 C CA . THR A 1 103 ? 1.949 4.760 -25.696 1.00 90.44 103 THR A CA 1
ATOM 835 C C . THR A 1 103 ? 2.097 5.635 -24.452 1.00 90.44 103 THR A C 1
ATOM 837 O O . THR A 1 103 ? 2.121 6.861 -24.571 1.00 90.44 103 THR A O 1
ATOM 840 N N . MET A 1 104 ? 2.204 5.021 -23.269 1.00 90.25 104 MET A N 1
ATOM 841 C CA . MET A 1 104 ? 2.141 5.673 -21.956 1.00 90.25 104 MET A CA 1
ATOM 842 C C . MET A 1 104 ? 0.870 6.518 -21.788 1.00 90.25 104 MET A C 1
ATOM 844 O O . MET A 1 104 ? 0.880 7.619 -21.227 1.00 90.25 104 MET A O 1
ATOM 848 N N . GLU A 1 105 ? -0.242 6.005 -22.318 1.00 86.69 105 GLU A N 1
ATOM 849 C CA . GLU A 1 105 ? -1.562 6.598 -22.124 1.00 86.69 105 GLU A CA 1
ATOM 850 C C . GLU A 1 105 ? -1.981 6.450 -20.662 1.00 86.69 105 GLU A C 1
ATOM 852 O O . GLU A 1 105 ? -1.741 5.418 -20.035 1.00 86.69 105 GLU A O 1
ATOM 857 N N . LEU A 1 106 ? -2.584 7.502 -20.116 1.00 77.88 106 LEU A N 1
ATOM 858 C CA . LEU A 1 106 ? -3.014 7.565 -18.723 1.00 77.88 106 LEU A CA 1
ATOM 859 C C . LEU A 1 106 ? -4.535 7.524 -18.667 1.00 77.88 106 LEU A C 1
ATOM 861 O O . LEU A 1 106 ? -5.214 7.947 -19.605 1.00 77.88 106 LEU A O 1
ATOM 865 N N . ASN A 1 107 ? -5.072 7.031 -17.557 1.00 71.06 107 ASN A N 1
ATOM 866 C CA . ASN A 1 107 ? -6.500 7.109 -17.305 1.00 71.06 107 ASN A CA 1
ATOM 867 C C . ASN A 1 107 ? -6.914 8.579 -17.096 1.00 71.06 107 ASN A C 1
ATOM 869 O O . ASN A 1 107 ? -6.509 9.198 -16.112 1.00 71.06 107 ASN A O 1
ATOM 873 N N . SER A 1 108 ? -7.763 9.112 -17.981 1.00 64.06 108 SER A N 1
ATOM 874 C CA . SER A 1 108 ? -8.246 10.500 -17.920 1.00 64.06 108 SER A CA 1
ATOM 875 C C . SER A 1 108 ? -8.965 10.841 -16.615 1.00 64.06 108 SER A C 1
ATOM 877 O O . SER A 1 108 ? -8.947 11.994 -16.189 1.00 64.06 108 SER A O 1
ATOM 879 N N . ASP A 1 109 ? -9.568 9.848 -15.953 1.00 64.25 109 ASP A N 1
ATOM 880 C CA . ASP A 1 109 ? -10.248 10.050 -14.672 1.00 64.25 109 ASP A CA 1
ATOM 881 C C . ASP A 1 109 ? -9.249 10.231 -13.514 1.00 64.25 109 ASP A C 1
ATOM 883 O O . ASP A 1 109 ? -9.634 10.743 -12.465 1.00 64.25 109 ASP A O 1
ATOM 887 N N . ILE A 1 110 ? -7.969 9.874 -13.711 1.00 63.25 110 ILE A N 1
ATOM 888 C CA . ILE A 1 110 ? -6.892 9.844 -12.701 1.00 63.25 110 ILE A CA 1
ATOM 889 C C . ILE A 1 110 ? -5.778 10.880 -12.989 1.00 63.25 110 ILE A C 1
ATOM 891 O O . ILE A 1 110 ? -4.882 11.093 -12.173 1.00 63.25 110 ILE A O 1
ATOM 895 N N . ASP A 1 111 ? -5.860 11.636 -14.087 1.00 58.47 111 ASP A N 1
ATOM 896 C CA . ASP A 1 111 ? -4.877 12.684 -14.418 1.00 58.47 111 ASP A CA 1
ATOM 897 C C . ASP A 1 111 ? -4.762 13.774 -13.325 1.00 58.47 111 ASP A C 1
ATOM 899 O O . ASP A 1 111 ? -3.672 14.272 -13.036 1.00 58.47 111 ASP A O 1
ATOM 903 N N . ILE A 1 112 ? -5.866 14.115 -12.647 1.00 63.84 112 ILE A N 1
ATOM 904 C CA . ILE A 1 112 ? -5.867 15.072 -11.520 1.00 63.84 112 ILE A CA 1
ATOM 905 C C . ILE A 1 112 ? -5.066 14.525 -10.326 1.00 63.84 112 ILE A C 1
ATOM 907 O O . ILE A 1 112 ? -4.395 15.276 -9.613 1.00 63.84 112 ILE A O 1
ATOM 911 N N . GLU A 1 113 ? -5.118 13.214 -10.111 1.00 64.62 113 GLU A N 1
ATOM 912 C CA . GLU A 1 113 ? -4.439 12.520 -9.018 1.00 64.62 113 GLU A CA 1
ATOM 913 C C . GLU A 1 113 ? -2.924 12.423 -9.247 1.00 64.62 113 GLU A C 1
ATOM 915 O O . GLU A 1 113 ? -2.147 12.488 -8.291 1.00 64.62 113 GLU A O 1
ATOM 920 N N . LEU A 1 114 ? -2.485 12.365 -10.504 1.00 64.94 114 LEU A N 1
ATOM 921 C CA . LEU A 1 114 ? -1.071 12.437 -10.878 1.00 64.94 114 LEU A CA 1
ATOM 922 C C . LEU A 1 114 ? -0.457 13.812 -10.598 1.00 64.94 114 LEU A C 1
ATOM 924 O O . LEU A 1 114 ? 0.634 13.899 -10.032 1.00 64.94 114 LEU A O 1
ATOM 928 N N . ILE A 1 115 ? -1.191 14.886 -10.903 1.00 64.12 115 ILE A N 1
ATOM 929 C CA . ILE A 1 115 ? -0.774 16.258 -10.577 1.00 64.12 115 ILE A CA 1
ATOM 930 C C . ILE A 1 115 ? -0.612 16.419 -9.063 1.00 64.12 115 ILE A C 1
ATOM 932 O O . ILE A 1 115 ? 0.379 16.986 -8.597 1.00 64.12 115 ILE A O 1
ATOM 936 N N . LYS A 1 116 ? -1.557 15.885 -8.276 1.00 65.06 116 LYS A N 1
ATOM 937 C CA . LYS A 1 116 ? -1.467 15.883 -6.805 1.00 65.06 116 LYS A CA 1
ATOM 938 C C . LYS A 1 116 ? -0.235 15.128 -6.297 1.00 65.06 116 LYS A C 1
ATOM 940 O O . LYS A 1 116 ? 0.366 15.556 -5.315 1.00 65.06 116 LYS A O 1
ATOM 945 N N . ARG A 1 117 ? 0.177 14.061 -6.989 1.00 65.25 117 ARG A N 1
ATOM 946 C CA . ARG A 1 117 ? 1.385 13.262 -6.701 1.00 65.25 117 ARG A CA 1
ATOM 947 C C . ARG A 1 117 ? 2.673 13.866 -7.257 1.00 65.25 117 ARG A C 1
ATOM 949 O O . ARG A 1 117 ? 3.692 13.187 -7.309 1.00 65.25 117 ARG A O 1
ATOM 956 N N . LYS A 1 118 ? 2.645 15.149 -7.635 1.00 62.25 118 LYS A N 1
ATOM 957 C CA . LYS A 1 118 ? 3.802 15.895 -8.146 1.00 62.25 118 LYS A CA 1
ATOM 958 C C . LYS A 1 118 ? 4.380 15.334 -9.450 1.00 62.25 118 LYS A C 1
ATOM 960 O O . LYS A 1 118 ? 5.476 15.724 -9.836 1.00 62.25 118 LYS A O 1
ATOM 965 N N . ILE A 1 119 ? 3.611 14.531 -10.193 1.00 60.44 119 ILE A N 1
ATOM 966 C CA . ILE A 1 119 ? 3.831 14.414 -11.636 1.00 60.44 119 ILE A CA 1
ATOM 967 C C . ILE A 1 119 ? 3.288 15.693 -12.258 1.00 60.44 119 ILE A C 1
ATOM 969 O O . ILE A 1 119 ? 2.105 15.828 -12.575 1.00 60.44 119 ILE A O 1
ATOM 973 N N . TYR A 1 120 ? 4.160 16.691 -12.355 1.00 55.16 120 TYR A N 1
ATOM 974 C CA . TYR A 1 120 ? 3.792 17.983 -12.903 1.00 55.16 120 TYR A CA 1
ATOM 975 C C . TYR A 1 120 ? 3.583 17.881 -14.420 1.00 55.16 120 TYR A C 1
ATOM 977 O O . TYR A 1 120 ? 4.425 17.394 -15.172 1.00 55.16 120 TYR A O 1
ATOM 985 N N . THR A 1 121 ? 2.451 18.413 -14.881 1.00 52.09 121 THR A N 1
ATOM 986 C CA . THR A 1 121 ? 1.994 18.441 -16.283 1.00 52.09 121 THR A CA 1
ATOM 987 C C . THR A 1 121 ? 2.970 19.071 -17.268 1.00 52.09 121 THR A C 1
ATOM 989 O O . THR A 1 121 ? 2.853 18.831 -18.468 1.00 52.09 121 THR A O 1
ATOM 992 N N . ASN A 1 122 ? 3.914 19.883 -16.791 1.00 53.31 122 ASN A N 1
ATOM 993 C CA . ASN A 1 122 ? 4.759 20.701 -17.656 1.00 53.31 122 ASN A CA 1
ATOM 994 C C . ASN A 1 122 ? 5.723 19.871 -18.517 1.00 53.31 122 ASN A C 1
ATOM 996 O O . ASN A 1 122 ? 6.188 20.396 -19.524 1.00 53.31 122 ASN A O 1
ATOM 1000 N N . ASP A 1 123 ? 5.957 18.592 -18.181 1.00 69.56 123 ASP A N 1
ATOM 1001 C CA . ASP A 1 123 ? 6.772 17.691 -19.007 1.00 69.56 123 ASP A CA 1
ATOM 1002 C C . ASP A 1 123 ? 6.183 16.282 -19.213 1.00 69.56 123 ASP A C 1
ATOM 1004 O O . ASP A 1 123 ? 6.868 15.345 -19.626 1.00 69.56 123 ASP A O 1
ATOM 1008 N N . ILE A 1 124 ? 4.872 16.114 -18.993 1.00 76.38 124 ILE A N 1
ATOM 1009 C CA . ILE A 1 124 ? 4.211 14.802 -19.111 1.00 76.38 124 ILE A CA 1
ATOM 1010 C C . ILE A 1 124 ? 4.346 14.196 -20.517 1.00 76.38 124 ILE A C 1
ATOM 1012 O O . ILE A 1 124 ? 4.421 12.981 -20.676 1.00 76.38 124 ILE A O 1
ATOM 1016 N N . ASN A 1 125 ? 4.434 15.040 -21.550 1.00 81.50 125 ASN A N 1
ATOM 1017 C CA . ASN A 1 125 ? 4.653 14.596 -22.925 1.00 81.50 125 ASN A CA 1
ATOM 1018 C C . ASN A 1 125 ? 6.060 14.023 -23.134 1.00 81.50 125 ASN A C 1
ATOM 1020 O O . ASN A 1 125 ? 6.218 13.051 -23.872 1.00 81.50 125 ASN A O 1
ATOM 1024 N N . ASN A 1 126 ? 7.077 14.601 -22.494 1.00 85.56 126 ASN A N 1
ATOM 1025 C CA . ASN A 1 126 ? 8.439 14.087 -22.564 1.00 85.56 126 ASN A CA 1
ATOM 1026 C C . ASN A 1 126 ? 8.579 12.815 -21.730 1.00 85.56 126 ASN A C 1
ATOM 1028 O O . ASN A 1 126 ? 9.121 11.840 -22.241 1.00 85.56 126 ASN A O 1
ATOM 1032 N N . PHE A 1 127 ? 7.990 12.772 -20.528 1.00 87.06 127 PHE A N 1
ATOM 1033 C CA . PHE A 1 127 ? 7.852 11.534 -19.758 1.00 87.06 127 PHE A CA 1
ATOM 1034 C C . PHE A 1 127 ? 7.248 10.422 -20.620 1.00 87.06 127 PHE A C 1
ATOM 1036 O O . PHE A 1 127 ? 7.893 9.398 -20.821 1.00 87.06 127 PHE A O 1
ATOM 1043 N N . ARG A 1 128 ? 6.060 10.644 -21.206 1.00 88.25 128 ARG A N 1
ATOM 1044 C CA . ARG A 1 128 ? 5.375 9.655 -22.055 1.00 88.25 128 ARG A CA 1
ATOM 1045 C C . ARG A 1 128 ? 6.262 9.182 -23.198 1.00 88.25 128 ARG A C 1
ATOM 1047 O O . ARG A 1 128 ? 6.395 7.983 -23.415 1.00 88.25 128 ARG A O 1
ATOM 1054 N N . LYS A 1 129 ? 6.901 10.118 -23.902 1.00 91.56 129 LYS A N 1
ATOM 1055 C CA . LYS A 1 129 ? 7.792 9.813 -25.024 1.00 91.56 129 LYS A CA 1
ATOM 1056 C C . LYS A 1 129 ? 8.988 8.962 -24.590 1.00 91.56 129 LYS A C 1
ATOM 1058 O O . LYS A 1 129 ? 9.272 7.954 -25.229 1.00 91.56 129 LYS A O 1
ATOM 1063 N N . LEU A 1 130 ? 9.697 9.373 -23.540 1.00 94.75 130 LEU A N 1
ATOM 1064 C CA . LEU A 1 130 ? 10.911 8.709 -23.060 1.00 94.75 130 LEU A CA 1
ATOM 1065 C C . LEU A 1 130 ? 10.603 7.347 -22.430 1.00 94.75 130 LEU A C 1
ATOM 1067 O O . LEU A 1 130 ? 11.322 6.383 -22.687 1.00 94.75 130 LEU A O 1
ATOM 1071 N N . ALA A 1 131 ? 9.524 7.260 -21.654 1.00 94.31 131 ALA A N 1
ATOM 1072 C CA . ALA A 1 131 ? 9.049 6.026 -21.046 1.00 94.31 131 ALA A CA 1
ATOM 1073 C C . ALA A 1 131 ? 8.588 5.023 -22.114 1.00 94.31 131 ALA A C 1
ATOM 1075 O O . ALA A 1 131 ? 9.020 3.873 -22.086 1.00 94.31 131 ALA A O 1
ATOM 1076 N N . ALA A 1 132 ? 7.783 5.450 -23.097 1.00 96.12 132 ALA A N 1
ATOM 1077 C CA . ALA A 1 132 ? 7.352 4.597 -24.209 1.00 96.12 132 ALA A CA 1
ATOM 1078 C C . ALA A 1 132 ? 8.547 4.081 -25.022 1.00 96.12 132 ALA A C 1
ATOM 1080 O O . ALA A 1 132 ? 8.605 2.903 -25.382 1.00 96.12 132 ALA A O 1
ATOM 1081 N N . ASP A 1 133 ? 9.531 4.949 -25.280 1.00 98.06 133 ASP A N 1
ATOM 1082 C CA . ASP A 1 133 ? 10.763 4.552 -25.953 1.00 98.06 133 ASP A CA 1
ATOM 1083 C C . ASP A 1 133 ? 11.529 3.504 -25.140 1.00 98.06 133 ASP A C 1
ATOM 1085 O O . ASP A 1 133 ? 11.834 2.438 -25.673 1.00 98.06 133 ASP A O 1
ATOM 1089 N N . PHE A 1 134 ? 11.737 3.741 -23.839 1.00 98.06 134 PHE A N 1
ATOM 1090 C CA . PHE A 1 134 ? 12.417 2.801 -22.947 1.00 98.06 134 PHE A CA 1
ATOM 1091 C C . PHE A 1 134 ? 11.707 1.444 -22.894 1.00 98.06 134 PHE A C 1
ATOM 1093 O O . PHE A 1 134 ? 12.339 0.404 -23.081 1.00 98.06 134 PHE A O 1
ATOM 1100 N N . TYR A 1 135 ? 10.385 1.444 -22.712 1.00 98.25 135 TYR A N 1
ATOM 1101 C CA . TYR A 1 135 ? 9.554 0.239 -22.692 1.00 98.25 135 TYR A CA 1
ATOM 1102 C C . TYR A 1 135 ? 9.717 -0.587 -23.978 1.00 98.25 135 TYR A C 1
ATOM 1104 O O . TYR A 1 135 ? 9.892 -1.810 -23.934 1.00 98.25 135 TYR A O 1
ATOM 1112 N N . ARG A 1 136 ? 9.736 0.088 -25.135 1.00 98.06 136 ARG A N 1
ATOM 1113 C CA . ARG A 1 136 ? 9.896 -0.533 -26.454 1.00 98.06 136 ARG A CA 1
ATOM 1114 C C . ARG A 1 136 ? 11.308 -1.067 -26.690 1.00 98.06 136 ARG A C 1
ATOM 1116 O O . ARG A 1 136 ? 11.446 -2.216 -27.109 1.00 98.06 136 ARG A O 1
ATOM 1123 N N . VAL A 1 137 ? 12.350 -0.258 -26.473 1.00 97.94 137 VAL A N 1
ATOM 1124 C CA . VAL A 1 137 ? 13.739 -0.649 -26.794 1.00 97.94 137 VAL A CA 1
ATOM 1125 C C . VAL A 1 137 ? 14.242 -1.757 -25.879 1.00 97.94 137 VAL A C 1
ATOM 1127 O O . VAL A 1 137 ? 14.895 -2.678 -26.360 1.00 97.94 137 VAL A O 1
ATOM 1130 N N . THR A 1 138 ? 13.856 -1.729 -24.602 1.00 97.94 138 THR A N 1
ATOM 1131 C CA . THR A 1 138 ? 14.177 -2.794 -23.640 1.00 97.94 138 THR A CA 1
ATOM 1132 C C . THR A 1 138 ? 13.312 -4.040 -23.817 1.00 97.94 138 THR A C 1
ATOM 1134 O O . THR A 1 138 ? 13.580 -5.076 -23.210 1.00 97.94 138 THR A O 1
ATOM 1137 N N . LYS A 1 139 ? 12.252 -3.966 -24.635 1.00 98.00 139 LYS A 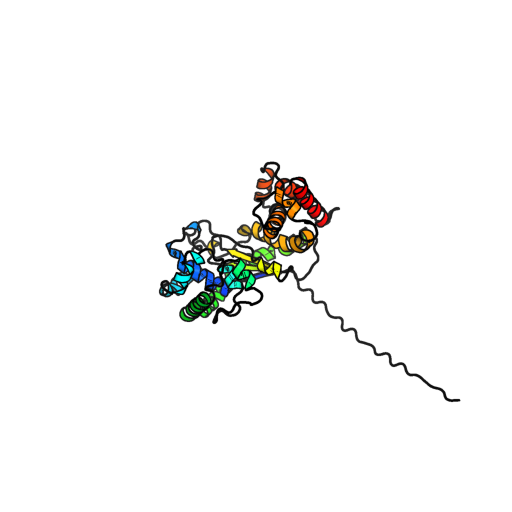N 1
ATOM 1138 C CA . LYS A 1 139 ? 11.230 -5.014 -24.771 1.00 98.00 139 LYS A CA 1
ATOM 1139 C C . LYS A 1 139 ? 10.653 -5.421 -23.412 1.00 98.00 139 LYS A C 1
ATOM 1141 O O . LYS A 1 139 ? 10.465 -6.613 -23.153 1.00 98.00 139 LYS A O 1
ATOM 1146 N N . PHE A 1 140 ? 10.357 -4.441 -22.558 1.00 97.94 140 PHE A N 1
ATOM 1147 C CA . PHE A 1 140 ? 9.950 -4.673 -21.172 1.00 97.94 140 PHE A CA 1
ATOM 1148 C C . PHE A 1 140 ? 8.779 -5.658 -21.050 1.00 97.94 140 PHE A C 1
ATOM 1150 O O . PHE A 1 140 ? 8.832 -6.571 -20.235 1.00 97.94 140 PHE A O 1
ATOM 1157 N N . ASN A 1 141 ? 7.772 -5.572 -21.926 1.00 97.50 141 ASN A N 1
ATOM 1158 C CA . ASN A 1 141 ? 6.658 -6.525 -21.948 1.00 97.50 141 ASN A CA 1
ATOM 1159 C C . ASN A 1 141 ? 7.106 -7.995 -22.027 1.00 97.50 141 ASN A C 1
ATOM 1161 O O . ASN A 1 141 ? 6.517 -8.877 -21.404 1.00 97.50 141 ASN A O 1
ATOM 1165 N N . SER A 1 142 ? 8.147 -8.270 -22.819 1.00 98.00 142 SER A N 1
ATOM 1166 C CA . SER A 1 142 ? 8.685 -9.624 -22.976 1.00 98.00 142 SER A CA 1
ATOM 1167 C C . SER A 1 142 ? 9.404 -10.077 -21.709 1.00 98.00 142 SER A C 1
ATOM 1169 O O . SER A 1 142 ? 9.232 -11.224 -21.301 1.00 98.00 142 SER A O 1
ATOM 1171 N N . PHE A 1 143 ? 10.150 -9.175 -21.065 1.00 97.88 143 PHE A N 1
ATOM 1172 C CA . PHE A 1 143 ? 10.766 -9.411 -19.759 1.00 97.88 143 PHE A CA 1
ATOM 1173 C C . PHE A 1 143 ? 9.714 -9.668 -18.668 1.00 97.88 143 PHE A C 1
ATOM 1175 O O . PHE A 1 143 ? 9.811 -10.641 -17.923 1.00 97.88 143 PHE A O 1
ATOM 1182 N N . PHE A 1 144 ? 8.661 -8.854 -18.609 1.00 97.56 144 PHE A N 1
ATOM 1183 C CA . PHE A 1 144 ? 7.580 -9.023 -17.642 1.00 97.56 144 PHE A CA 1
ATOM 1184 C C . PHE A 1 144 ? 6.858 -10.363 -17.844 1.00 97.56 144 PHE A C 1
ATOM 1186 O O . PHE A 1 144 ? 6.697 -11.155 -16.914 1.00 97.56 144 PHE A O 1
ATOM 1193 N N . LYS A 1 145 ? 6.490 -10.689 -19.091 1.00 97.44 145 LYS A N 1
ATOM 1194 C CA . LYS A 1 145 ? 5.842 -11.967 -19.423 1.00 97.44 145 LYS A CA 1
ATOM 1195 C C . LYS A 1 145 ? 6.720 -13.177 -19.112 1.00 97.44 145 LYS A C 1
ATOM 1197 O O . LYS A 1 145 ? 6.184 -14.189 -18.659 1.00 97.44 145 LYS A O 1
ATOM 1202 N N . SER A 1 146 ? 8.035 -13.096 -19.327 1.00 97.38 146 SER A N 1
ATOM 1203 C CA . SER A 1 146 ? 8.947 -14.207 -19.033 1.00 97.38 146 SER A CA 1
ATOM 1204 C C . SER A 1 146 ? 9.124 -14.460 -17.531 1.00 97.38 146 SER A C 1
ATOM 1206 O O . SER A 1 146 ? 9.456 -15.578 -17.147 1.00 97.38 146 SER A O 1
ATOM 1208 N N . ASN A 1 147 ? 8.825 -13.477 -16.673 1.00 96.31 147 ASN A N 1
ATOM 1209 C CA . ASN A 1 147 ? 8.872 -13.609 -15.213 1.00 96.31 147 ASN A CA 1
ATOM 1210 C C . ASN A 1 147 ? 7.508 -13.933 -14.570 1.00 96.31 147 ASN A C 1
ATOM 1212 O O . ASN A 1 147 ? 7.413 -14.016 -13.345 1.00 96.31 147 ASN A O 1
ATOM 1216 N N . LYS A 1 148 ? 6.453 -14.192 -15.357 1.00 95.00 148 LYS A N 1
ATOM 1217 C CA . LYS A 1 148 ? 5.093 -14.445 -14.841 1.00 95.00 148 LYS A CA 1
ATOM 1218 C C . LYS A 1 148 ? 5.023 -15.561 -13.790 1.00 95.00 148 LYS A C 1
ATOM 1220 O O . LYS A 1 148 ? 4.274 -15.443 -12.822 1.00 95.00 148 LYS A O 1
ATOM 1225 N N . GLU A 1 149 ? 5.784 -16.640 -13.968 1.00 93.75 149 GLU A N 1
ATOM 1226 C CA . GLU A 1 149 ? 5.834 -17.745 -12.999 1.00 93.75 149 GLU A CA 1
ATOM 1227 C C . GLU A 1 149 ? 6.489 -17.331 -11.678 1.00 93.75 149 GLU A C 1
ATOM 1229 O O . GLU A 1 149 ? 6.031 -17.741 -10.608 1.00 93.75 149 GLU A O 1
ATOM 1234 N N . TYR A 1 150 ? 7.515 -16.477 -11.741 1.00 92.06 150 TYR A N 1
ATOM 1235 C CA . TYR A 1 150 ? 8.147 -15.913 -10.554 1.00 92.06 150 TYR A CA 1
ATOM 1236 C C . TYR A 1 150 ? 7.146 -15.045 -9.784 1.00 92.06 150 TYR A C 1
ATOM 1238 O O . TYR A 1 150 ? 6.907 -15.299 -8.609 1.00 92.06 150 TYR A O 1
ATOM 1246 N N . TYR A 1 151 ? 6.461 -14.117 -10.462 1.00 93.12 151 TYR A N 1
ATOM 1247 C CA . TYR A 1 151 ? 5.433 -13.267 -9.846 1.00 93.12 151 TYR A CA 1
ATOM 1248 C C . TYR A 1 151 ? 4.309 -14.083 -9.195 1.00 93.12 151 TYR A C 1
ATOM 1250 O O . TYR A 1 151 ? 3.915 -13.824 -8.058 1.00 93.12 151 TYR A O 1
ATOM 1258 N N . ALA A 1 152 ? 3.817 -15.115 -9.887 1.00 91.81 152 ALA A N 1
ATOM 1259 C CA . ALA A 1 152 ? 2.801 -16.008 -9.339 1.00 91.81 152 ALA A CA 1
ATOM 1260 C C . ALA A 1 152 ? 3.302 -16.739 -8.083 1.00 91.81 152 ALA A C 1
ATOM 1262 O O . ALA A 1 152 ? 2.563 -16.865 -7.105 1.00 91.81 152 ALA A O 1
ATOM 1263 N N . THR A 1 153 ? 4.560 -17.186 -8.092 1.00 88.81 153 THR A N 1
ATOM 1264 C CA . THR A 1 153 ? 5.186 -17.869 -6.955 1.00 88.81 153 THR A CA 1
ATOM 1265 C C . THR A 1 153 ? 5.336 -16.932 -5.761 1.00 88.81 153 THR A C 1
ATOM 1267 O O . THR A 1 153 ? 4.869 -17.287 -4.674 1.00 88.81 153 THR A O 1
ATOM 1270 N N . SER A 1 154 ? 5.891 -15.733 -5.961 1.00 85.62 154 SER A N 1
ATOM 1271 C CA . SER A 1 154 ? 6.064 -14.721 -4.911 1.00 85.62 154 SER A CA 1
ATOM 1272 C C . SER A 1 154 ? 4.730 -14.348 -4.258 1.00 85.62 154 SER A C 1
ATOM 1274 O O . SER A 1 154 ? 4.626 -14.331 -3.032 1.00 85.62 154 SER A O 1
ATOM 1276 N N . ASN A 1 155 ? 3.668 -14.179 -5.052 1.00 90.19 155 ASN A N 1
ATOM 1277 C CA . ASN A 1 155 ? 2.336 -13.857 -4.531 1.00 90.19 155 ASN A CA 1
ATOM 1278 C C . ASN A 1 155 ? 1.671 -15.045 -3.814 1.00 90.19 155 ASN A C 1
ATOM 1280 O O . ASN A 1 155 ? 0.860 -14.859 -2.905 1.00 90.19 155 ASN A O 1
ATOM 1284 N N . SER A 1 156 ? 1.986 -16.284 -4.205 1.00 89.94 156 SER A N 1
ATOM 1285 C CA . SER A 1 156 ? 1.283 -17.476 -3.712 1.00 89.94 156 SER A CA 1
ATOM 1286 C C . SER A 1 156 ? 1.477 -17.750 -2.219 1.00 89.94 156 SER A C 1
ATOM 1288 O O . SER A 1 156 ? 0.587 -18.325 -1.590 1.00 89.94 156 SER A O 1
ATOM 1290 N N . LYS A 1 157 ? 2.633 -17.403 -1.638 1.00 86.06 157 LYS A N 1
ATOM 1291 C CA . LYS A 1 157 ? 2.907 -17.668 -0.216 1.00 86.06 157 LYS A CA 1
ATOM 1292 C C . LYS A 1 157 ? 2.081 -16.738 0.662 1.00 86.06 157 LYS A C 1
ATOM 1294 O O . LYS A 1 157 ? 1.278 -17.236 1.447 1.00 86.06 157 LYS A O 1
ATOM 1299 N N . ILE A 1 158 ? 2.215 -15.426 0.468 1.00 89.38 158 ILE A N 1
ATOM 1300 C CA . ILE A 1 158 ? 1.463 -14.436 1.244 1.00 89.38 158 ILE A CA 1
ATOM 1301 C C . ILE A 1 158 ? -0.045 -14.612 1.065 1.00 89.38 158 ILE A C 1
ATOM 1303 O O . ILE A 1 158 ? -0.784 -14.593 2.045 1.00 89.38 158 ILE A O 1
ATOM 1307 N N . LYS A 1 159 ? -0.505 -14.917 -0.157 1.00 93.06 159 LYS A N 1
ATOM 1308 C CA . LYS A 1 159 ? -1.913 -15.235 -0.411 1.00 93.06 159 LYS A CA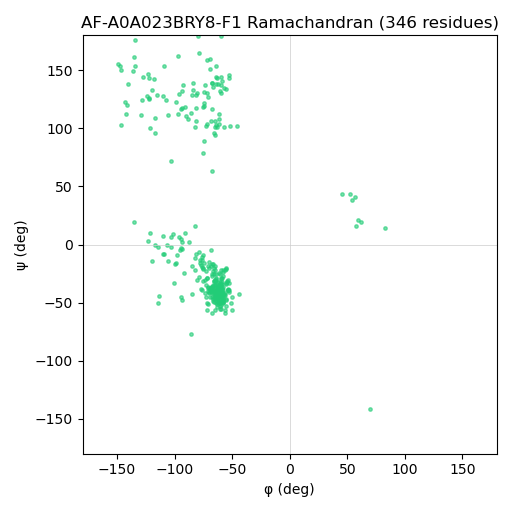 1
ATOM 1309 C C . LYS A 1 159 ? -2.390 -16.421 0.431 1.00 93.06 159 LYS A C 1
ATOM 1311 O O . LYS A 1 159 ? -3.401 -16.305 1.115 1.00 93.06 159 LYS A O 1
ATOM 1316 N N . ARG A 1 160 ? -1.652 -17.539 0.428 1.00 92.19 160 ARG A N 1
ATOM 1317 C CA . ARG A 1 160 ? -1.999 -18.723 1.233 1.00 92.19 160 ARG A CA 1
ATOM 1318 C C . ARG A 1 160 ? -2.000 -18.429 2.727 1.00 92.19 160 ARG A C 1
ATOM 1320 O O . ARG A 1 160 ? -2.854 -18.952 3.429 1.00 92.19 160 ARG A O 1
ATOM 1327 N N . GLN A 1 161 ? -1.064 -17.619 3.212 1.00 90.69 161 GLN A N 1
ATOM 1328 C CA . GLN A 1 161 ? -1.018 -17.225 4.619 1.00 90.69 161 GLN A CA 1
ATOM 1329 C C . GLN A 1 161 ? -2.231 -16.364 4.995 1.00 90.69 161 GLN A C 1
ATOM 1331 O O . GLN A 1 161 ? -2.897 -16.646 5.983 1.00 90.69 161 GLN A O 1
ATOM 1336 N N . VAL A 1 162 ? -2.580 -15.377 4.167 1.00 92.31 162 VAL A N 1
ATOM 1337 C CA . VAL A 1 162 ? -3.768 -14.530 4.360 1.00 92.31 162 VAL A CA 1
ATOM 1338 C C . VAL A 1 162 ? -5.066 -15.343 4.343 1.00 92.31 162 VAL A C 1
ATOM 1340 O O . VAL A 1 162 ? -5.949 -15.112 5.172 1.00 92.31 162 VAL A O 1
ATOM 1343 N N . GLU A 1 163 ? -5.178 -16.308 3.428 1.00 92.06 163 GLU A N 1
ATOM 1344 C CA . GLU A 1 163 ? -6.319 -17.226 3.341 1.00 92.06 163 GLU A CA 1
ATOM 1345 C C . GLU A 1 163 ? -6.382 -18.174 4.547 1.00 92.06 163 GLU A C 1
ATOM 1347 O O . GLU A 1 163 ? -7.448 -18.335 5.139 1.00 92.06 163 GLU A O 1
ATOM 1352 N N . ALA A 1 164 ? -5.250 -18.760 4.951 1.00 91.19 164 ALA A N 1
ATOM 1353 C CA . ALA A 1 164 ? -5.164 -19.638 6.119 1.00 91.19 164 ALA A CA 1
ATOM 1354 C C . ALA A 1 164 ? -5.527 -18.907 7.418 1.00 91.19 164 ALA A C 1
ATOM 1356 O O . ALA A 1 164 ? -6.176 -19.478 8.292 1.00 91.19 164 ALA A O 1
ATOM 1357 N N . GLU A 1 165 ? -5.167 -17.627 7.518 1.00 89.75 165 GLU A N 1
ATOM 1358 C CA . GLU A 1 165 ? -5.529 -16.774 8.645 1.00 89.75 165 GLU A CA 1
ATOM 1359 C C . GLU A 1 165 ? -6.986 -16.308 8.620 1.00 89.75 165 GLU A C 1
ATOM 1361 O O . GLU A 1 165 ? -7.448 -15.733 9.607 1.00 89.75 165 GLU A O 1
ATOM 1366 N N . ASN A 1 166 ? -7.719 -16.541 7.525 1.00 91.94 166 ASN A N 1
ATOM 1367 C CA . ASN A 1 166 ? -9.041 -15.967 7.280 1.00 91.94 166 ASN A CA 1
ATOM 1368 C C . ASN A 1 166 ? -9.069 -14.459 7.599 1.00 91.94 166 ASN A C 1
ATOM 1370 O O . ASN A 1 166 ? -9.974 -13.967 8.276 1.00 91.94 166 ASN A O 1
ATOM 1374 N N . LEU A 1 167 ? -8.030 -13.727 7.176 1.00 92.44 167 LEU A N 1
ATOM 1375 C CA . LEU A 1 167 ? -7.773 -12.371 7.666 1.00 92.44 167 LEU A CA 1
ATOM 1376 C C . LEU A 1 167 ? -8.951 -11.426 7.413 1.00 92.44 167 LEU A C 1
ATOM 1378 O O . LEU A 1 167 ? -9.422 -10.763 8.336 1.00 92.44 167 LEU A O 1
ATOM 1382 N N . LEU A 1 168 ? -9.460 -11.401 6.178 1.00 91.12 168 LEU A N 1
ATOM 1383 C CA . LEU A 1 168 ? -10.591 -10.548 5.822 1.00 91.12 168 LEU A CA 1
ATOM 1384 C C . LEU A 1 168 ? -11.848 -10.923 6.612 1.00 91.12 168 LEU A C 1
ATOM 1386 O O . LEU A 1 168 ? -12.535 -10.032 7.097 1.00 91.12 168 LEU A O 1
ATOM 1390 N N . GLY A 1 169 ? -12.102 -12.221 6.810 1.00 92.12 169 GLY A N 1
ATOM 1391 C CA . GLY A 1 169 ? -13.232 -12.703 7.602 1.00 92.12 169 GLY A CA 1
ATOM 1392 C C . GLY A 1 169 ? -13.132 -12.311 9.077 1.00 92.12 169 GLY A C 1
ATOM 1393 O O . GLY A 1 169 ? -14.102 -11.811 9.637 1.00 92.12 169 GLY A O 1
ATOM 1394 N N . LYS A 1 170 ? -11.955 -12.458 9.701 1.00 94.56 170 LYS A N 1
ATOM 1395 C CA . LYS A 1 170 ? -11.715 -12.035 11.094 1.00 94.56 170 LYS A CA 1
ATOM 1396 C C . LYS A 1 170 ? -11.872 -10.521 11.269 1.00 94.56 170 LYS A C 1
ATOM 1398 O O . LYS A 1 170 ? -12.412 -10.070 12.277 1.00 94.56 170 LYS A O 1
ATOM 1403 N N . ILE A 1 171 ? -11.407 -9.730 10.299 1.00 94.69 171 ILE A N 1
ATOM 1404 C CA . ILE A 1 171 ? -11.568 -8.272 10.331 1.00 94.69 171 ILE A CA 1
ATOM 1405 C C . ILE A 1 171 ? -13.040 -7.889 10.127 1.00 94.69 171 ILE A C 1
ATOM 1407 O O . ILE A 1 171 ? -13.571 -7.086 10.889 1.00 94.69 171 ILE A O 1
ATOM 1411 N N . GLN A 1 172 ? -13.726 -8.501 9.165 1.00 93.00 172 GLN A N 1
ATOM 1412 C CA . GLN A 1 172 ? -15.152 -8.278 8.930 1.00 93.00 172 GLN A CA 1
ATOM 1413 C C . GLN A 1 172 ? -15.992 -8.628 10.169 1.00 93.00 172 GLN A C 1
ATOM 1415 O O . GLN A 1 172 ? -16.856 -7.852 10.582 1.00 93.00 172 GLN A O 1
ATOM 1420 N N . GLU A 1 173 ? -15.689 -9.754 10.824 1.00 94.25 173 GLU A N 1
ATOM 1421 C CA . GLU A 1 173 ? -16.298 -10.133 12.098 1.00 94.25 173 GLU A CA 1
ATOM 1422 C C . GLU A 1 173 ? -16.019 -9.083 13.177 1.00 94.25 173 GLU A C 1
ATOM 1424 O O . GLU A 1 173 ? -16.931 -8.710 13.911 1.00 94.25 173 GLU A O 1
ATOM 1429 N N . PHE A 1 174 ? -14.795 -8.558 13.265 1.00 96.06 174 PHE A N 1
ATOM 1430 C CA . PHE A 1 174 ? -14.485 -7.495 14.216 1.00 96.06 174 PHE A CA 1
ATOM 1431 C C . PHE A 1 174 ? -15.359 -6.257 13.992 1.00 96.06 174 PHE A C 1
ATOM 1433 O O . PHE A 1 174 ? -15.905 -5.736 14.956 1.00 96.06 174 PHE A O 1
ATOM 1440 N N . TYR A 1 175 ? -15.533 -5.798 12.753 1.00 95.50 175 TYR A N 1
ATOM 1441 C CA . TYR A 1 175 ? -16.342 -4.609 12.465 1.00 95.50 175 TYR A CA 1
ATOM 1442 C C . TYR A 1 175 ? -17.854 -4.857 12.496 1.00 95.50 175 TYR A C 1
ATOM 1444 O O . TYR A 1 175 ? -18.614 -3.892 12.591 1.00 95.50 175 TYR A O 1
ATOM 1452 N N . GLN A 1 176 ? -18.285 -6.125 12.495 1.00 92.88 176 GLN A N 1
ATOM 1453 C CA . GLN A 1 176 ? -19.696 -6.531 12.446 1.00 92.88 176 GLN A CA 1
ATOM 1454 C C . GLN A 1 176 ? -20.408 -5.948 11.215 1.00 92.88 176 GLN A C 1
ATOM 1456 O O . GLN A 1 176 ? -21.534 -5.461 11.305 1.00 92.88 176 GLN A O 1
ATOM 1461 N N . ASP A 1 177 ? -19.710 -5.964 10.081 1.00 88.81 177 ASP A N 1
ATOM 1462 C CA . ASP A 1 177 ? -20.159 -5.410 8.806 1.00 88.81 177 ASP A CA 1
ATOM 1463 C C . ASP A 1 177 ? -20.506 -6.556 7.844 1.00 88.81 177 ASP A C 1
ATOM 1465 O O . ASP A 1 177 ? -19.693 -7.450 7.605 1.00 88.81 177 ASP A O 1
ATOM 1469 N N . ASP A 1 178 ? -21.729 -6.565 7.322 1.00 86.69 178 ASP A N 1
ATOM 1470 C CA . ASP A 1 178 ? -22.266 -7.603 6.437 1.00 86.69 178 ASP A CA 1
ATOM 1471 C C . ASP A 1 178 ? -22.265 -7.196 4.956 1.00 86.69 178 ASP A C 1
ATOM 1473 O O . ASP A 1 178 ? -22.824 -7.909 4.121 1.00 86.69 178 ASP A O 1
ATOM 1477 N N . ARG A 1 179 ? -21.627 -6.072 4.606 1.00 88.81 179 ARG A N 1
ATOM 1478 C CA . ARG A 1 179 ? -21.502 -5.648 3.211 1.00 88.81 179 ARG A CA 1
ATOM 1479 C C . ARG A 1 179 ? -20.683 -6.651 2.403 1.00 88.81 179 ARG A C 1
ATOM 1481 O O . ARG A 1 179 ? -19.620 -7.110 2.824 1.00 88.81 179 ARG A O 1
ATOM 1488 N N . ASP A 1 180 ? -21.170 -6.897 1.195 1.00 88.88 180 ASP A N 1
ATOM 1489 C CA . ASP A 1 180 ? -20.494 -7.648 0.143 1.00 88.88 180 ASP A CA 1
ATOM 1490 C C . ASP A 1 180 ? -19.794 -6.700 -0.848 1.00 88.88 180 ASP A C 1
ATOM 1492 O O . ASP A 1 180 ? -20.136 -5.521 -0.979 1.00 88.88 180 ASP A O 1
ATOM 1496 N N . GLY A 1 181 ? -18.854 -7.241 -1.621 1.00 89.94 181 GLY A N 1
ATOM 1497 C CA . GLY A 1 181 ? -18.160 -6.541 -2.699 1.00 89.94 181 GLY A CA 1
ATOM 1498 C C . GLY A 1 181 ? -16.982 -5.676 -2.253 1.00 89.94 181 GLY A C 1
ATOM 1499 O O . GLY A 1 181 ? -16.510 -4.873 -3.058 1.00 89.94 181 GLY A O 1
ATOM 1500 N N . LEU A 1 182 ? -16.505 -5.836 -1.015 1.00 91.94 182 LEU A N 1
ATOM 1501 C CA . LEU A 1 182 ? -15.286 -5.197 -0.523 1.00 91.94 182 LEU A CA 1
ATOM 1502 C C . LEU A 1 182 ? -14.048 -5.878 -1.120 1.00 91.94 182 LEU A C 1
ATOM 1504 O O . LEU A 1 182 ? -13.910 -7.105 -1.094 1.00 91.94 182 LEU A O 1
ATOM 1508 N N . GLU A 1 183 ? -13.120 -5.084 -1.640 1.00 93.75 183 GLU A N 1
ATOM 1509 C CA . GLU A 1 183 ? -11.887 -5.575 -2.250 1.00 93.75 183 GLU A CA 1
ATOM 1510 C C . GLU A 1 183 ? -10.673 -4.873 -1.645 1.00 93.75 183 GLU A C 1
ATOM 1512 O O . GLU A 1 183 ? -10.563 -3.648 -1.674 1.00 93.75 183 GLU A O 1
ATOM 1517 N N . PHE A 1 184 ? -9.735 -5.667 -1.131 1.00 94.75 184 PHE A N 1
ATOM 1518 C CA . PHE A 1 184 ? -8.415 -5.190 -0.741 1.00 94.75 184 PHE A CA 1
ATOM 1519 C C . PHE A 1 184 ? -7.380 -5.644 -1.773 1.00 94.75 184 PHE A C 1
ATOM 1521 O O . PHE A 1 184 ? -7.108 -6.841 -1.907 1.00 94.75 184 PHE A O 1
ATOM 1528 N N . LYS A 1 185 ? -6.826 -4.700 -2.534 1.00 95.19 185 LYS A N 1
ATOM 1529 C CA . LYS A 1 185 ? -5.835 -4.975 -3.578 1.00 95.19 185 LYS A CA 1
ATOM 1530 C C . LYS A 1 185 ? -4.423 -4.773 -3.050 1.00 95.19 185 LYS A C 1
ATOM 1532 O O . LYS A 1 185 ? -4.102 -3.730 -2.497 1.00 95.19 185 LYS A O 1
ATOM 1537 N N . VAL A 1 186 ? -3.573 -5.760 -3.271 1.00 95.19 186 VAL A N 1
ATOM 1538 C CA . VAL A 1 186 ? -2.166 -5.733 -2.892 1.00 95.19 186 VAL A CA 1
ATOM 1539 C C . VAL A 1 186 ? -1.328 -5.811 -4.161 1.00 95.19 186 VAL A C 1
ATOM 1541 O O . VAL A 1 186 ? -1.273 -6.855 -4.817 1.00 95.19 186 VAL A O 1
ATOM 1544 N N . PHE A 1 187 ? -0.686 -4.699 -4.502 1.00 94.38 187 PHE A N 1
ATOM 1545 C CA . PHE A 1 187 ? 0.283 -4.610 -5.584 1.00 94.38 187 PHE A CA 1
ATOM 1546 C C . PHE A 1 187 ? 1.665 -4.948 -5.031 1.00 94.38 187 PHE A C 1
ATOM 1548 O O . PHE A 1 187 ? 2.228 -4.193 -4.249 1.00 94.38 187 PHE A O 1
ATOM 1555 N N . VAL A 1 188 ? 2.193 -6.114 -5.380 1.00 92.88 188 VAL A N 1
ATOM 1556 C CA . VAL A 1 188 ? 3.485 -6.589 -4.883 1.00 92.88 188 VAL A CA 1
ATOM 1557 C C . VAL A 1 188 ? 4.618 -5.952 -5.679 1.00 92.88 188 VAL A C 1
ATOM 1559 O O . VAL A 1 188 ? 4.642 -6.042 -6.905 1.00 92.88 188 VAL A O 1
ATOM 1562 N N . GLU A 1 189 ? 5.574 -5.365 -4.964 1.00 91.69 189 GLU A N 1
ATOM 1563 C CA . GLU A 1 189 ? 6.727 -4.666 -5.525 1.00 91.69 189 GLU A CA 1
ATOM 1564 C C . GLU A 1 189 ? 8.017 -5.361 -5.116 1.00 91.69 189 GLU A C 1
ATOM 1566 O O . GLU A 1 189 ? 8.581 -5.143 -4.044 1.00 91.69 189 GLU A O 1
ATOM 1571 N N . LEU A 1 190 ? 8.502 -6.227 -5.998 1.00 87.81 190 LEU A N 1
ATOM 1572 C CA . LEU A 1 190 ? 9.626 -7.112 -5.692 1.00 87.81 190 LEU A CA 1
ATOM 1573 C C . LEU A 1 190 ? 10.963 -6.375 -5.588 1.00 87.81 190 LEU A C 1
ATOM 1575 O O . LEU A 1 190 ? 11.918 -6.912 -5.026 1.00 87.81 190 LEU A O 1
ATOM 1579 N N . THR A 1 191 ? 11.027 -5.162 -6.134 1.00 87.06 191 THR A N 1
ATOM 1580 C CA . THR A 1 191 ? 12.217 -4.313 -6.132 1.00 87.06 191 THR A CA 1
ATOM 1581 C C . THR A 1 191 ? 12.086 -3.093 -5.223 1.00 87.06 191 THR A C 1
ATOM 1583 O O . THR A 1 191 ? 12.940 -2.215 -5.283 1.00 87.06 191 THR A O 1
ATOM 1586 N N . ASN A 1 192 ? 11.024 -2.992 -4.425 1.00 83.19 192 ASN A N 1
ATOM 1587 C CA . ASN A 1 192 ? 10.890 -1.952 -3.411 1.00 83.19 192 ASN A CA 1
ATOM 1588 C C . ASN A 1 192 ? 11.291 -2.542 -2.052 1.00 83.19 192 ASN A C 1
ATOM 1590 O O . ASN A 1 192 ? 10.701 -3.534 -1.641 1.00 83.19 192 ASN A O 1
ATOM 1594 N N . ASN A 1 193 ? 12.279 -1.947 -1.382 1.00 76.19 193 ASN A N 1
ATOM 1595 C CA . ASN A 1 193 ? 12.730 -2.328 -0.036 1.00 76.19 193 ASN A CA 1
ATOM 1596 C C . ASN A 1 193 ? 12.615 -1.170 0.977 1.00 76.19 193 ASN A C 1
ATOM 1598 O O . ASN A 1 193 ? 13.139 -1.256 2.080 1.00 76.19 193 ASN A O 1
ATOM 1602 N N . SER A 1 194 ? 11.961 -0.063 0.615 1.00 68.81 194 SER A N 1
ATOM 1603 C CA . SER A 1 194 ? 11.770 1.055 1.536 1.00 68.81 194 SER A CA 1
ATOM 1604 C C . SER A 1 194 ? 10.529 0.823 2.393 1.00 68.81 194 SER A C 1
ATOM 1606 O O . SER A 1 194 ? 10.641 0.428 3.551 1.00 68.81 194 SER A O 1
ATOM 1608 N N . GLU A 1 195 ? 9.337 1.028 1.834 1.00 72.62 195 GLU A N 1
ATOM 1609 C CA . GLU A 1 195 ? 8.077 0.952 2.572 1.00 72.62 195 GLU A CA 1
ATOM 1610 C C . GLU A 1 195 ? 6.910 0.488 1.689 1.00 72.62 195 GLU A C 1
ATOM 1612 O O . GLU A 1 195 ? 6.907 0.636 0.468 1.00 72.62 195 GLU A O 1
ATOM 1617 N N . SER A 1 196 ? 5.897 -0.087 2.340 1.00 85.38 196 SER A N 1
ATOM 1618 C CA . SER A 1 196 ? 4.586 -0.344 1.734 1.00 85.38 196 SER A CA 1
ATOM 1619 C C . SER A 1 196 ? 3.733 0.916 1.832 1.00 85.38 196 SER A C 1
ATOM 1621 O O . SER A 1 196 ? 3.729 1.559 2.882 1.00 85.38 196 SER A O 1
ATOM 1623 N N . GLN A 1 197 ? 2.990 1.254 0.781 1.00 87.38 197 GLN A N 1
ATOM 1624 C CA . GLN A 1 197 ? 2.263 2.520 0.704 1.00 87.38 197 GLN A CA 1
ATOM 1625 C C . GLN A 1 197 ? 0.784 2.302 0.376 1.00 87.38 197 GLN A C 1
ATOM 1627 O O . GLN A 1 197 ? 0.419 1.419 -0.398 1.00 87.38 197 GLN A O 1
ATOM 1632 N N . ALA A 1 198 ? -0.088 3.131 0.948 1.00 87.50 198 ALA A N 1
ATOM 1633 C CA . ALA A 1 198 ? -1.483 3.191 0.537 1.00 87.50 198 ALA A CA 1
ATOM 1634 C C . ALA A 1 198 ? -1.622 3.748 -0.888 1.00 87.50 198 ALA A C 1
ATOM 1636 O O . ALA A 1 198 ? -0.992 4.742 -1.252 1.00 87.50 198 ALA A O 1
ATOM 1637 N N . VAL A 1 199 ? -2.520 3.146 -1.666 1.00 86.94 199 VAL A N 1
ATOM 1638 C CA . VAL A 1 199 ? -2.937 3.625 -2.988 1.00 86.94 199 VAL A CA 1
ATOM 1639 C C . VAL A 1 199 ? -4.310 4.283 -2.839 1.00 86.94 199 VAL A C 1
ATOM 1641 O O . VAL A 1 199 ? -5.353 3.757 -3.230 1.00 86.94 199 VAL A O 1
ATOM 1644 N N . ASP A 1 200 ? -4.288 5.451 -2.211 1.00 76.88 200 ASP A N 1
ATOM 1645 C CA . ASP A 1 200 ? -5.440 6.223 -1.737 1.00 76.88 200 ASP A CA 1
ATOM 1646 C C . ASP A 1 200 ? -6.337 6.782 -2.851 1.00 76.88 200 ASP A C 1
ATOM 1648 O O . ASP A 1 200 ? -7.487 7.136 -2.592 1.00 76.88 200 ASP A O 1
ATOM 1652 N N . PHE A 1 201 ? -5.875 6.838 -4.106 1.00 77.06 201 PHE A N 1
ATOM 1653 C CA . PHE A 1 201 ? -6.749 7.282 -5.192 1.00 77.06 201 PHE A CA 1
ATOM 1654 C C . PHE A 1 201 ? -7.932 6.332 -5.407 1.00 77.06 201 PHE A C 1
ATOM 1656 O O . PHE A 1 201 ? -8.997 6.809 -5.788 1.00 77.06 201 PHE A O 1
ATOM 1663 N N . TYR A 1 202 ? -7.805 5.027 -5.127 1.00 78.25 202 TYR A N 1
ATOM 1664 C CA . TYR A 1 202 ? -8.930 4.092 -5.261 1.00 78.25 202 TYR A CA 1
ATOM 1665 C C . TYR A 1 202 ? -10.111 4.469 -4.363 1.00 78.25 202 TYR A C 1
ATOM 1667 O O . TYR A 1 202 ? -11.252 4.395 -4.822 1.00 78.25 202 TYR A O 1
ATOM 1675 N N . ASP A 1 203 ? -9.846 4.964 -3.155 1.00 73.69 203 ASP A N 1
ATOM 1676 C CA . ASP A 1 203 ? -10.870 5.391 -2.201 1.00 73.69 203 ASP A CA 1
ATOM 1677 C C . ASP A 1 203 ? -11.748 6.521 -2.755 1.00 73.69 203 ASP A C 1
ATOM 1679 O O . ASP A 1 203 ? -12.948 6.574 -2.480 1.00 73.69 203 ASP A O 1
ATOM 1683 N N . ASN A 1 204 ? -11.165 7.409 -3.571 1.00 72.56 204 ASN A N 1
ATOM 1684 C CA . ASN A 1 204 ? -11.881 8.534 -4.175 1.00 72.56 204 ASN A CA 1
ATOM 1685 C C . ASN A 1 204 ? -12.854 8.090 -5.280 1.00 72.56 204 ASN A C 1
ATOM 1687 O O . ASN A 1 204 ? -13.861 8.762 -5.508 1.00 72.56 204 ASN A O 1
ATOM 1691 N N . TYR A 1 205 ? -12.569 6.979 -5.968 1.00 75.19 205 TYR A N 1
ATOM 1692 C CA . TYR A 1 205 ? -13.384 6.493 -7.092 1.00 75.19 205 TYR A CA 1
ATOM 1693 C C . TYR A 1 205 ? -14.331 5.362 -6.699 1.00 75.19 205 TYR A C 1
ATOM 1695 O O . TYR A 1 205 ? -15.420 5.241 -7.264 1.00 75.19 205 TYR A O 1
ATOM 1703 N N . ASN A 1 206 ? -13.923 4.511 -5.760 1.00 83.12 206 ASN A N 1
ATOM 1704 C CA . ASN A 1 206 ? -14.718 3.388 -5.300 1.00 83.12 206 ASN A CA 1
ATOM 1705 C C . ASN A 1 206 ? -14.470 3.117 -3.806 1.00 83.12 206 ASN A C 1
ATOM 1707 O O . ASN A 1 206 ? -13.492 2.453 -3.469 1.00 83.12 206 ASN A O 1
ATOM 1711 N N . PRO A 1 207 ? -15.390 3.521 -2.909 1.00 83.81 207 PRO A N 1
ATOM 1712 C CA . PRO A 1 207 ? -15.221 3.353 -1.463 1.00 83.81 207 PRO A CA 1
ATOM 1713 C C . PRO A 1 207 ? -15.270 1.890 -0.987 1.00 83.81 207 PRO A C 1
ATOM 1715 O O . PRO A 1 207 ? -15.082 1.636 0.201 1.00 83.81 207 PRO A O 1
ATOM 1718 N N . ASN A 1 208 ? -15.544 0.933 -1.882 1.00 89.88 208 ASN A N 1
ATOM 1719 C CA . ASN A 1 208 ? -15.482 -0.501 -1.590 1.00 89.88 208 ASN A CA 1
ATOM 1720 C C . ASN A 1 208 ? -14.123 -1.121 -1.952 1.00 89.88 208 ASN A C 1
ATOM 1722 O O . ASN A 1 208 ? -13.926 -2.313 -1.716 1.00 89.88 208 ASN A O 1
ATOM 1726 N N . ILE A 1 209 ? -13.205 -0.354 -2.548 1.00 90.44 209 ILE A N 1
ATOM 1727 C CA . ILE A 1 209 ? -11.863 -0.811 -2.904 1.00 90.44 209 ILE A CA 1
ATOM 1728 C C . ILE A 1 209 ? -10.852 -0.028 -2.082 1.00 90.44 209 ILE A C 1
ATOM 1730 O O . ILE A 1 209 ? -10.851 1.197 -2.104 1.00 90.44 209 ILE A O 1
ATOM 1734 N N . ARG A 1 210 ? -9.947 -0.751 -1.429 1.00 92.12 210 ARG A N 1
ATOM 1735 C CA . ARG A 1 210 ? -8.729 -0.194 -0.846 1.00 92.12 210 ARG A CA 1
ATOM 1736 C C . ARG A 1 210 ? -7.550 -0.912 -1.462 1.00 92.12 210 ARG A C 1
ATOM 1738 O O . ARG A 1 210 ? -7.626 -2.109 -1.743 1.00 92.12 210 ARG A O 1
ATOM 1745 N N . ALA A 1 211 ? -6.470 -0.190 -1.691 1.00 92.50 211 ALA A N 1
ATOM 1746 C CA . ALA A 1 211 ? -5.300 -0.749 -2.331 1.00 92.50 211 ALA A CA 1
ATOM 1747 C C . ALA A 1 211 ? -4.020 -0.315 -1.629 1.00 92.50 211 ALA A C 1
ATOM 1749 O O . ALA A 1 211 ? -3.951 0.781 -1.075 1.00 92.50 211 ALA A O 1
ATOM 1750 N N . ILE A 1 212 ? -3.017 -1.185 -1.674 1.00 93.06 212 ILE A N 1
ATOM 1751 C CA . ILE A 1 212 ? -1.668 -0.913 -1.188 1.00 93.06 212 ILE A CA 1
ATOM 1752 C C . ILE A 1 212 ? -0.644 -1.378 -2.208 1.00 93.06 212 ILE A C 1
ATOM 1754 O O . ILE A 1 212 ? -0.881 -2.338 -2.947 1.00 93.06 212 ILE A O 1
ATOM 1758 N N . THR A 1 213 ? 0.513 -0.745 -2.184 1.00 91.69 213 THR A N 1
ATOM 1759 C CA . THR A 1 213 ? 1.747 -1.320 -2.689 1.00 91.69 213 THR A CA 1
ATOM 1760 C C . THR A 1 213 ? 2.476 -1.999 -1.540 1.00 91.69 213 THR A C 1
ATOM 1762 O O . THR A 1 213 ? 2.506 -1.498 -0.416 1.00 91.69 213 THR A O 1
ATOM 1765 N N . LEU A 1 214 ? 3.013 -3.185 -1.796 1.00 91.69 214 LEU A N 1
ATOM 1766 C CA . LEU A 1 214 ? 3.651 -4.028 -0.798 1.00 91.69 214 LEU A CA 1
ATOM 1767 C C . LEU A 1 214 ? 5.096 -4.280 -1.218 1.00 91.69 214 LEU A C 1
ATOM 1769 O O . LEU A 1 214 ? 5.357 -5.128 -2.076 1.00 91.69 214 LEU A O 1
ATOM 1773 N N . GLY A 1 215 ? 6.010 -3.526 -0.611 1.00 88.06 215 GLY A N 1
ATOM 1774 C CA . GLY A 1 215 ? 7.448 -3.687 -0.802 1.00 88.06 215 GLY A CA 1
ATOM 1775 C C . GLY A 1 215 ? 7.973 -4.981 -0.182 1.00 88.06 215 GLY A C 1
ATOM 1776 O O . GLY A 1 215 ? 7.432 -5.487 0.804 1.00 88.06 215 GLY A O 1
ATOM 1777 N N . ASN A 1 216 ? 9.040 -5.517 -0.759 1.00 84.75 216 ASN A N 1
ATOM 1778 C CA . ASN A 1 216 ? 9.772 -6.668 -0.257 1.00 84.75 216 ASN A CA 1
ATOM 1779 C C . ASN A 1 216 ? 10.748 -6.253 0.852 1.00 84.75 216 ASN A C 1
ATOM 1781 O O . ASN A 1 216 ? 11.670 -5.489 0.598 1.00 84.75 216 ASN A O 1
ATOM 1785 N N . PHE A 1 217 ? 10.552 -6.766 2.067 1.00 75.19 217 PHE A N 1
ATOM 1786 C CA . PHE A 1 217 ? 11.367 -6.418 3.232 1.00 75.19 217 PHE A CA 1
ATOM 1787 C C . PHE A 1 217 ? 12.532 -7.399 3.431 1.00 75.19 217 PHE A C 1
ATOM 1789 O O . PHE A 1 217 ? 12.318 -8.613 3.484 1.00 75.19 217 PHE A O 1
ATOM 1796 N N . CYS A 1 218 ? 13.746 -6.880 3.636 1.00 74.94 218 CYS A N 1
ATOM 1797 C CA . CYS A 1 218 ? 14.899 -7.657 4.096 1.00 74.94 218 CYS A CA 1
ATOM 1798 C C . CYS A 1 218 ? 15.751 -6.881 5.113 1.00 74.94 218 CYS A C 1
ATOM 1800 O O . CYS A 1 218 ? 16.057 -5.709 4.924 1.00 74.94 218 CYS A O 1
ATOM 1802 N N . ASP A 1 219 ? 16.198 -7.571 6.170 1.00 62.22 219 ASP A N 1
ATOM 1803 C CA . ASP A 1 219 ? 16.996 -6.972 7.257 1.00 62.22 219 ASP A CA 1
ATOM 1804 C C . ASP A 1 219 ? 18.354 -6.418 6.789 1.00 62.22 219 ASP A C 1
ATOM 1806 O O . ASP A 1 219 ? 18.881 -5.470 7.365 1.00 62.22 219 ASP A O 1
ATOM 1810 N N . LEU A 1 220 ? 18.951 -7.045 5.770 1.00 60.94 220 LEU A N 1
ATOM 1811 C CA . LEU A 1 220 ? 20.189 -6.612 5.126 1.00 60.94 220 LEU A CA 1
ATOM 1812 C C . LEU A 1 220 ? 20.052 -6.852 3.623 1.00 60.94 220 LEU A C 1
ATOM 1814 O O . LEU A 1 220 ? 19.893 -7.995 3.189 1.00 60.94 220 LEU A O 1
ATOM 1818 N N . SER A 1 221 ? 20.150 -5.784 2.834 1.00 59.06 221 SER A N 1
ATOM 1819 C CA . SER A 1 221 ? 20.093 -5.845 1.370 1.00 59.06 221 SER A CA 1
ATOM 1820 C C . SER A 1 221 ? 21.281 -6.594 0.756 1.00 59.06 221 SER A C 1
ATOM 1822 O O . SER A 1 221 ? 21.157 -7.091 -0.356 1.00 59.06 221 SER A O 1
ATOM 1824 N N . SER A 1 222 ? 22.395 -6.728 1.487 1.00 57.28 222 SER A N 1
ATOM 1825 C CA . SER A 1 222 ? 23.675 -7.288 1.026 1.00 57.28 222 SER A CA 1
ATOM 1826 C C . SER A 1 222 ? 23.831 -8.810 1.154 1.00 57.28 222 SER A C 1
ATOM 1828 O O . SER A 1 222 ? 24.907 -9.337 0.872 1.00 57.28 222 SER A O 1
ATOM 1830 N N . GLU A 1 223 ? 22.804 -9.530 1.617 1.00 62.78 223 GLU A N 1
ATOM 1831 C CA . GLU A 1 223 ? 22.844 -10.992 1.703 1.00 62.78 223 GLU A CA 1
ATOM 1832 C C . GLU A 1 223 ? 21.607 -11.612 1.052 1.00 62.78 223 GLU A C 1
ATOM 1834 O O . GLU A 1 223 ? 20.502 -11.548 1.598 1.00 62.78 223 GLU A O 1
ATOM 1839 N N . SER A 1 224 ? 21.798 -12.297 -0.079 1.00 65.50 224 SER A N 1
ATOM 1840 C CA . SER A 1 224 ? 20.768 -13.171 -0.647 1.00 65.50 224 SER A CA 1
ATOM 1841 C C . SER A 1 224 ? 20.416 -14.307 0.319 1.00 65.50 224 SER A C 1
ATOM 1843 O O . SER A 1 224 ? 21.213 -15.217 0.575 1.00 65.50 224 SER A O 1
ATOM 1845 N N . LYS A 1 225 ? 19.193 -14.266 0.852 1.00 69.44 225 LYS A N 1
ATOM 1846 C CA . LYS A 1 225 ? 18.632 -15.312 1.712 1.00 69.44 225 LYS A CA 1
ATOM 1847 C C . LYS A 1 225 ? 17.327 -15.838 1.113 1.00 69.44 225 LYS A C 1
ATOM 1849 O O . LYS A 1 225 ? 16.575 -15.046 0.551 1.00 69.44 225 LYS A O 1
ATOM 1854 N N . PRO A 1 226 ? 16.988 -17.133 1.273 1.00 68.69 226 PRO A N 1
ATOM 1855 C CA . PRO A 1 226 ? 15.732 -17.689 0.757 1.00 68.69 226 PRO A CA 1
ATOM 1856 C C . PRO A 1 226 ? 14.475 -16.929 1.208 1.00 68.69 226 PRO A C 1
ATOM 1858 O O . PRO A 1 226 ? 13.498 -16.860 0.469 1.00 68.69 226 PRO A O 1
ATOM 1861 N N . GLN A 1 227 ? 14.502 -16.334 2.403 1.00 69.88 227 GLN A N 1
ATOM 1862 C CA . 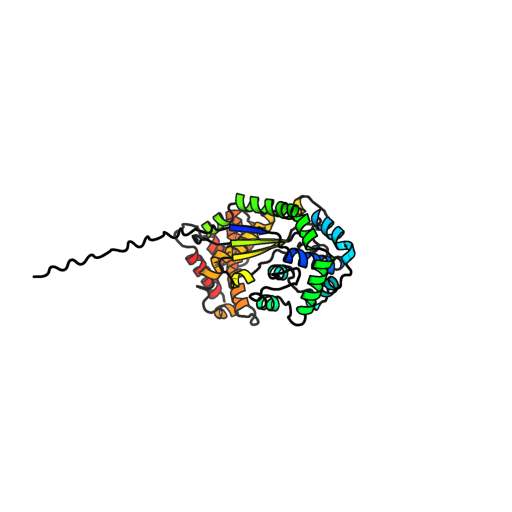GLN A 1 227 ? 13.425 -15.486 2.918 1.00 69.88 227 GLN A CA 1
ATOM 1863 C C . GLN A 1 227 ? 13.232 -14.171 2.147 1.00 69.88 227 GLN A C 1
ATOM 1865 O O . GLN A 1 227 ? 12.122 -13.656 2.151 1.00 69.88 227 GLN A O 1
ATOM 1870 N N . ASN A 1 228 ? 14.245 -13.667 1.435 1.00 74.50 228 ASN A N 1
ATOM 1871 C CA . ASN A 1 228 ? 14.123 -12.458 0.613 1.00 74.50 228 ASN A CA 1
ATOM 1872 C C . ASN A 1 228 ? 13.353 -12.727 -0.692 1.00 74.50 228 ASN A C 1
ATOM 1874 O O . ASN A 1 228 ? 12.872 -11.798 -1.332 1.00 74.50 228 ASN A O 1
ATOM 1878 N N . GLU A 1 229 ? 13.256 -13.989 -1.128 1.00 75.62 229 GLU A N 1
ATOM 1879 C CA . GLU A 1 229 ? 12.568 -14.359 -2.375 1.00 75.62 229 GLU A CA 1
ATOM 1880 C C . GLU A 1 229 ? 11.039 -14.350 -2.218 1.00 75.62 229 GLU A C 1
ATOM 1882 O O . GLU A 1 229 ? 10.307 -14.375 -3.214 1.00 75.62 229 GLU A O 1
ATOM 1887 N N . VAL A 1 230 ? 10.539 -14.380 -0.974 1.00 73.94 230 VAL A N 1
ATOM 1888 C CA . VAL A 1 230 ? 9.117 -14.587 -0.712 1.00 73.94 230 VAL A CA 1
ATOM 1889 C C . VAL A 1 230 ? 8.610 -13.769 0.467 1.00 73.94 230 VAL A C 1
ATOM 1891 O O . VAL A 1 230 ? 9.023 -13.973 1.606 1.00 73.94 230 VAL A O 1
ATOM 1894 N N . LEU A 1 231 ? 7.596 -12.950 0.191 1.00 82.19 231 LEU A N 1
ATOM 1895 C CA . LEU A 1 231 ? 6.869 -12.173 1.189 1.00 82.19 231 LEU A CA 1
ATOM 1896 C C . LEU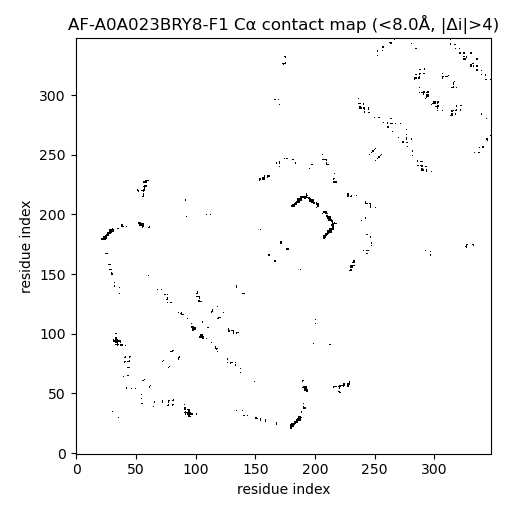 A 1 231 ? 6.237 -13.070 2.260 1.00 82.19 231 LEU A C 1
ATOM 1898 O O . LEU A 1 231 ? 5.691 -14.138 1.957 1.00 82.19 231 LEU A O 1
ATOM 1902 N N . ASP A 1 232 ? 6.281 -12.603 3.506 1.00 83.75 232 ASP A N 1
ATOM 1903 C CA . ASP A 1 232 ? 5.695 -13.279 4.659 1.00 83.75 232 ASP A CA 1
ATOM 1904 C C . ASP A 1 232 ? 4.705 -12.368 5.378 1.00 83.75 232 ASP A C 1
ATOM 1906 O O . ASP A 1 232 ? 5.053 -11.245 5.737 1.00 83.75 232 ASP A O 1
ATOM 1910 N N . ILE A 1 233 ? 3.480 -12.852 5.607 1.00 85.88 233 ILE A N 1
ATOM 1911 C CA . ILE A 1 233 ? 2.432 -12.084 6.284 1.00 85.88 233 ILE A CA 1
ATOM 1912 C C . ILE A 1 233 ? 2.891 -11.551 7.643 1.00 85.88 233 ILE A C 1
ATOM 1914 O O . ILE A 1 233 ? 2.455 -10.467 8.018 1.00 85.88 233 ILE A O 1
ATOM 1918 N N . GLU A 1 234 ? 3.765 -12.268 8.360 1.00 85.19 234 GLU A N 1
ATOM 1919 C CA . GLU A 1 234 ? 4.263 -11.870 9.684 1.00 85.19 234 GLU A CA 1
ATOM 1920 C C . GLU A 1 234 ? 4.892 -10.471 9.673 1.00 85.19 234 GLU A C 1
ATOM 1922 O O . GLU A 1 234 ? 4.683 -9.700 10.609 1.00 85.19 234 GLU A O 1
ATOM 1927 N N . ASN A 1 235 ? 5.540 -10.094 8.568 1.00 84.19 235 ASN A N 1
ATOM 1928 C CA . ASN A 1 235 ? 6.159 -8.779 8.396 1.00 84.19 235 ASN A CA 1
ATOM 1929 C C . ASN A 1 235 ? 5.144 -7.669 8.072 1.00 84.19 235 ASN A C 1
ATOM 1931 O O . ASN A 1 235 ? 5.453 -6.487 8.199 1.00 84.19 235 ASN A O 1
ATOM 1935 N N . TYR A 1 236 ? 3.922 -8.028 7.667 1.00 89.38 236 TYR A N 1
ATOM 1936 C CA . TYR A 1 236 ? 2.928 -7.091 7.133 1.00 89.38 236 TYR A CA 1
ATOM 1937 C C . TYR A 1 236 ? 1.600 -7.090 7.898 1.00 89.38 236 TYR A C 1
ATOM 1939 O O . TYR A 1 236 ? 0.686 -6.355 7.529 1.00 89.38 236 TYR A O 1
ATOM 1947 N N . GLN A 1 237 ? 1.478 -7.856 8.987 1.00 91.69 237 GLN A N 1
ATOM 1948 C CA . GLN A 1 237 ? 0.254 -7.953 9.798 1.00 91.69 237 GLN A CA 1
ATOM 1949 C C . GLN A 1 237 ? -0.304 -6.576 10.180 1.00 91.69 237 GLN A C 1
ATOM 1951 O O . GLN A 1 237 ? -1.505 -6.327 10.064 1.00 91.69 237 GLN A O 1
ATOM 1956 N N . GLY A 1 238 ? 0.578 -5.669 10.612 1.00 91.88 238 GLY A N 1
ATOM 1957 C CA . GLY A 1 238 ? 0.224 -4.298 10.963 1.00 91.88 238 GLY A CA 1
ATOM 1958 C C . GLY A 1 238 ? -0.333 -3.511 9.782 1.00 91.88 238 GLY A C 1
ATOM 1959 O O . GLY A 1 238 ? -1.405 -2.928 9.908 1.00 91.88 238 GLY A O 1
ATOM 1960 N N . VAL A 1 239 ? 0.356 -3.545 8.639 1.00 92.19 239 VAL A N 1
ATOM 1961 C CA . VAL A 1 239 ? -0.056 -2.846 7.411 1.00 92.19 239 VAL A CA 1
ATOM 1962 C C . VAL A 1 239 ? -1.409 -3.363 6.927 1.00 92.19 239 VAL A C 1
ATOM 1964 O O . VAL A 1 239 ? -2.307 -2.576 6.659 1.00 92.19 239 VAL A O 1
ATOM 1967 N N . PHE A 1 240 ? -1.615 -4.680 6.899 1.00 94.50 240 PHE A N 1
ATOM 1968 C CA . PHE A 1 240 ? -2.891 -5.249 6.464 1.00 94.50 240 PHE A CA 1
ATOM 1969 C C . PHE A 1 240 ? -4.035 -4.860 7.401 1.00 94.50 240 PHE A C 1
ATOM 1971 O O . PHE A 1 240 ? -5.088 -4.432 6.935 1.00 94.50 240 PHE A O 1
ATOM 1978 N N . CYS A 1 241 ? -3.840 -4.971 8.719 1.00 95.69 241 CYS A N 1
ATOM 1979 C CA . CYS A 1 241 ? -4.845 -4.535 9.686 1.00 95.69 241 CYS A CA 1
ATOM 1980 C C . CYS A 1 241 ? -5.152 -3.041 9.540 1.00 95.69 241 CYS A C 1
ATOM 1982 O O . CYS A 1 241 ? -6.318 -2.668 9.588 1.00 95.69 241 CYS A O 1
ATOM 1984 N N . HIS A 1 242 ? -4.134 -2.199 9.350 1.00 95.25 242 HIS A N 1
ATOM 1985 C CA . HIS A 1 242 ? -4.289 -0.759 9.150 1.00 95.25 242 HIS A CA 1
ATOM 1986 C C . HIS A 1 242 ? -5.147 -0.454 7.923 1.00 95.25 242 HIS A C 1
ATOM 1988 O O . HIS A 1 242 ? -6.182 0.199 8.013 1.00 95.25 242 HIS A O 1
ATOM 1994 N N . GLU A 1 243 ? -4.742 -0.992 6.782 1.00 94.06 243 GLU A N 1
ATOM 1995 C CA . GLU A 1 243 ? -5.284 -0.600 5.490 1.00 94.06 243 GLU A CA 1
ATOM 1996 C C . GLU A 1 243 ? -6.668 -1.195 5.256 1.00 94.06 243 GLU A C 1
ATOM 1998 O O . GLU A 1 243 ? -7.584 -0.500 4.823 1.00 94.06 243 GLU A O 1
ATOM 2003 N N . ILE A 1 244 ? -6.885 -2.448 5.663 1.00 94.44 244 ILE A N 1
ATOM 2004 C CA . ILE A 1 244 ? -8.219 -3.050 5.625 1.00 94.44 244 ILE A CA 1
ATOM 2005 C C . ILE A 1 244 ? -9.172 -2.305 6.575 1.00 94.44 244 ILE A C 1
ATOM 2007 O O . ILE A 1 244 ? -10.354 -2.200 6.260 1.00 94.44 244 ILE A O 1
ATOM 2011 N N . SER A 1 245 ? -8.700 -1.743 7.698 1.00 95.38 245 SER A N 1
ATOM 2012 C CA . SER A 1 245 ? -9.569 -0.984 8.615 1.00 95.38 245 SER A CA 1
ATOM 2013 C C . SER A 1 245 ? -10.245 0.205 7.931 1.00 95.38 245 SER A C 1
ATOM 2015 O O . SER A 1 245 ? -11.422 0.449 8.197 1.00 95.38 245 SER A O 1
ATOM 2017 N N . HIS A 1 246 ? -9.554 0.894 7.015 1.00 93.56 246 HIS A N 1
ATOM 2018 C CA . HIS A 1 246 ? -10.119 2.033 6.285 1.00 93.56 246 HIS A CA 1
ATOM 2019 C C . HIS A 1 246 ? -11.387 1.668 5.488 1.00 93.56 246 HIS A C 1
ATOM 2021 O O . HIS A 1 246 ? -12.325 2.469 5.450 1.00 93.56 246 HIS A O 1
ATOM 2027 N N . LEU A 1 247 ? -11.495 0.432 4.966 1.00 91.88 247 LEU A N 1
ATOM 2028 C CA . LEU A 1 247 ? -12.708 -0.071 4.285 1.00 91.88 247 LEU A CA 1
ATOM 2029 C C . LEU A 1 247 ? -13.954 -0.085 5.186 1.00 91.88 247 LEU A C 1
ATOM 2031 O O . LEU A 1 247 ? -15.088 -0.041 4.696 1.00 91.88 247 LEU A O 1
ATOM 2035 N N . TYR A 1 248 ? -13.749 -0.174 6.501 1.00 92.56 248 TYR A N 1
ATOM 2036 C CA . TYR A 1 248 ? -14.809 -0.277 7.501 1.00 92.56 248 TYR A CA 1
ATOM 2037 C C . TYR A 1 248 ? -15.026 1.019 8.283 1.00 92.56 248 TYR A C 1
ATOM 2039 O O . TYR A 1 248 ? -16.032 1.154 8.977 1.00 92.56 248 TYR A O 1
ATOM 2047 N N . THR A 1 249 ? -14.106 1.981 8.206 1.00 92.56 249 THR A N 1
ATOM 2048 C CA . THR A 1 249 ? -14.160 3.192 9.034 1.00 92.56 249 THR A CA 1
ATOM 2049 C C . THR A 1 249 ? -14.387 4.463 8.240 1.00 92.56 249 THR A C 1
ATOM 2051 O O . THR A 1 249 ? -15.276 5.234 8.605 1.00 92.56 249 THR A O 1
ATOM 2054 N N . THR A 1 250 ? -13.619 4.706 7.180 1.00 83.75 250 THR A N 1
ATOM 2055 C CA . THR A 1 250 ? -13.487 6.046 6.597 1.00 83.75 250 THR A CA 1
ATOM 2056 C C . THR A 1 250 ? -14.800 6.508 5.959 1.00 83.75 250 THR A C 1
ATOM 2058 O O . THR A 1 250 ? -15.404 7.483 6.410 1.00 83.75 250 THR A O 1
ATOM 2061 N N . SER A 1 251 ? -15.321 5.761 4.985 1.00 80.56 251 SER A N 1
ATOM 2062 C CA . SER A 1 251 ? -16.556 6.132 4.276 1.00 80.56 251 SER A CA 1
ATOM 2063 C C . SER A 1 251 ? -17.838 5.903 5.093 1.00 80.56 251 SER A C 1
ATOM 2065 O O . SER A 1 251 ? -18.868 6.518 4.817 1.00 80.56 251 SER A O 1
ATOM 2067 N N . ILE A 1 252 ? -17.801 5.039 6.115 1.00 84.31 252 ILE A N 1
ATOM 2068 C CA . ILE A 1 252 ? -18.993 4.657 6.898 1.00 84.31 252 ILE A CA 1
ATOM 2069 C C . ILE A 1 252 ? -19.162 5.525 8.141 1.00 84.31 252 ILE A C 1
ATOM 2071 O O . ILE A 1 252 ? -20.267 5.975 8.458 1.00 84.31 252 ILE A O 1
ATOM 2075 N N . PHE A 1 253 ? -18.077 5.710 8.892 1.00 90.62 253 PHE A N 1
ATOM 2076 C CA . PHE A 1 253 ? -18.126 6.296 10.223 1.00 90.62 253 PHE A CA 1
ATOM 2077 C C . PHE A 1 253 ? -17.426 7.646 10.285 1.00 90.62 253 PHE A C 1
ATOM 2079 O O . PHE A 1 253 ? -18.003 8.567 10.863 1.00 90.62 253 PHE A O 1
ATOM 2086 N N . LEU A 1 254 ? -16.241 7.802 9.686 1.00 90.69 254 LEU A N 1
ATOM 2087 C CA . LEU A 1 254 ? -15.538 9.086 9.720 1.00 90.69 254 LEU A CA 1
ATOM 2088 C C . LEU A 1 254 ? -16.384 10.166 9.049 1.00 90.69 254 LEU A C 1
ATOM 2090 O O . LEU A 1 254 ? -16.750 11.140 9.702 1.00 90.69 254 LEU A O 1
ATOM 2094 N N . ASP A 1 255 ? -16.783 9.948 7.795 1.00 89.38 255 ASP A N 1
ATOM 2095 C CA . ASP A 1 255 ? -17.590 10.910 7.032 1.00 89.38 255 ASP A CA 1
ATOM 2096 C C . ASP A 1 255 ? -18.936 11.223 7.690 1.00 89.38 255 ASP A C 1
ATOM 2098 O O . ASP A 1 255 ? -19.455 12.334 7.583 1.00 89.38 255 ASP A O 1
ATOM 2102 N N . LYS A 1 256 ? -19.480 10.261 8.436 1.00 92.25 256 LYS A N 1
ATOM 2103 C CA . LYS A 1 256 ? -20.754 10.396 9.141 1.00 92.25 256 LYS A CA 1
ATOM 2104 C C . LYS A 1 256 ? -20.636 11.158 10.466 1.00 92.25 256 LYS A C 1
ATOM 2106 O O . LYS A 1 256 ? -21.606 11.795 10.876 1.00 92.25 256 LYS A O 1
ATOM 2111 N N . TYR A 1 257 ? -19.498 11.079 11.164 1.00 94.44 257 TYR A N 1
ATOM 2112 C CA . TYR A 1 257 ? -19.368 11.554 12.553 1.00 94.44 257 TYR A CA 1
ATOM 2113 C C . TYR A 1 257 ? -18.335 12.648 12.789 1.00 94.44 257 TYR A C 1
ATOM 2115 O O . TYR A 1 257 ? -18.376 13.278 13.853 1.00 94.44 257 TYR A O 1
ATOM 2123 N N . ILE A 1 258 ? -17.442 12.902 11.832 1.00 93.44 258 ILE A N 1
ATOM 2124 C CA . ILE A 1 258 ? -16.385 13.903 11.990 1.00 93.44 258 ILE A CA 1
ATOM 2125 C C . ILE A 1 258 ? -16.956 15.305 12.244 1.00 93.44 258 ILE A C 1
ATOM 2127 O O . ILE A 1 258 ? -16.418 16.026 13.076 1.00 93.44 258 ILE A O 1
ATOM 2131 N N . GLY A 1 259 ? -18.105 15.657 11.657 1.00 91.94 259 GLY A N 1
ATOM 2132 C CA . GLY A 1 259 ? -18.695 16.989 11.821 1.00 91.94 259 GLY A CA 1
ATOM 2133 C C . GLY A 1 259 ? -17.867 18.063 11.110 1.00 91.94 259 GLY A C 1
ATOM 2134 O O . GLY A 1 259 ? -17.375 17.814 10.008 1.00 91.94 259 GLY A O 1
ATOM 2135 N N . ASP A 1 260 ? -17.722 19.248 11.713 1.00 92.19 260 ASP A N 1
ATOM 2136 C CA . ASP A 1 260 ? -16.827 20.272 11.166 1.00 92.19 260 ASP A CA 1
ATOM 2137 C C . ASP A 1 260 ? -15.370 19.887 11.440 1.00 92.19 260 ASP A C 1
ATOM 2139 O O . ASP A 1 260 ? -14.938 19.744 12.582 1.00 92.19 260 ASP A O 1
ATOM 2143 N N . VAL A 1 261 ? -14.605 19.703 10.367 1.00 91.69 261 VAL A N 1
ATOM 2144 C CA . VAL A 1 261 ? -13.186 19.341 10.439 1.00 91.69 261 VAL A CA 1
ATOM 2145 C C . VAL A 1 261 ? -12.361 20.447 11.108 1.00 91.69 261 VAL A C 1
ATOM 2147 O O . VAL A 1 261 ? -11.321 20.165 11.701 1.00 91.69 261 VAL A O 1
ATOM 2150 N N . GLU A 1 262 ? -12.822 21.698 11.052 1.00 90.94 262 GLU A N 1
ATOM 2151 C CA . GLU A 1 262 ? -12.139 22.826 11.690 1.00 90.94 262 GLU A CA 1
ATOM 2152 C C . GLU A 1 262 ? -12.115 22.726 13.220 1.00 90.94 262 GLU A C 1
ATOM 2154 O O . GLU A 1 262 ? -11.160 23.207 13.831 1.00 90.94 262 GLU A O 1
ATOM 2159 N N . ASP A 1 263 ? -13.067 22.010 13.833 1.00 90.31 263 ASP A N 1
ATOM 2160 C CA . ASP A 1 263 ? -13.081 21.754 15.282 1.00 90.31 263 ASP A CA 1
ATOM 2161 C C . ASP A 1 263 ? -11.800 21.044 15.757 1.00 90.31 263 ASP A C 1
ATOM 2163 O O . ASP A 1 263 ? -11.428 21.129 16.924 1.00 90.31 263 ASP A O 1
ATOM 2167 N N . PHE A 1 264 ? -11.106 20.341 14.858 1.00 91.94 264 PHE A N 1
ATOM 2168 C CA . PHE A 1 264 ? -9.889 19.593 15.171 1.00 91.94 264 PHE A CA 1
ATOM 2169 C C . PHE A 1 264 ? -8.603 20.369 14.879 1.00 91.94 264 PHE A C 1
ATOM 2171 O O . PHE A 1 264 ? -7.524 19.864 15.182 1.00 91.94 264 PHE A O 1
ATOM 2178 N N . ARG A 1 265 ? -8.669 21.578 14.298 1.00 90.38 265 ARG A N 1
ATOM 2179 C CA . ARG A 1 265 ? -7.467 22.333 13.895 1.00 90.38 265 ARG A CA 1
ATOM 2180 C C . ARG A 1 265 ? -6.525 22.597 15.065 1.00 90.38 265 ARG A C 1
ATOM 2182 O O . ARG A 1 265 ? -5.320 22.488 14.897 1.00 90.38 265 ARG A O 1
ATOM 2189 N N . VAL A 1 266 ? -7.078 22.849 16.247 1.00 90.12 266 VAL A N 1
ATOM 2190 C CA . VAL A 1 266 ? -6.340 23.069 17.501 1.00 90.12 266 VAL A CA 1
ATOM 2191 C C . VAL A 1 266 ? -5.395 21.914 17.880 1.00 90.12 266 VAL A C 1
ATOM 2193 O O . VAL A 1 266 ? -4.429 22.121 18.611 1.00 90.12 266 VAL A O 1
ATOM 2196 N N . LEU A 1 267 ? -5.626 20.703 17.357 1.00 89.81 267 LEU A N 1
ATOM 2197 C CA . LEU A 1 267 ? -4.758 19.539 17.567 1.00 89.81 267 LEU A CA 1
ATOM 2198 C C . LEU A 1 267 ? -3.538 19.508 16.634 1.00 89.81 267 LEU A C 1
ATOM 2200 O O . LEU A 1 267 ? -2.646 18.676 16.820 1.00 89.81 267 LEU A O 1
ATOM 2204 N N . PHE A 1 268 ? -3.501 20.357 15.607 1.00 89.56 268 PHE A N 1
ATOM 2205 C CA . PHE A 1 268 ? -2.532 20.278 14.521 1.00 89.56 268 PHE A CA 1
ATOM 2206 C C . PHE A 1 268 ? -1.923 21.644 14.171 1.00 89.56 268 PHE A C 1
ATOM 2208 O O . PHE A 1 268 ? -2.280 22.673 14.727 1.00 89.56 268 PHE A O 1
ATOM 2215 N N . ASP A 1 269 ? -0.960 21.643 13.246 1.00 82.00 269 ASP A N 1
ATOM 2216 C CA . ASP A 1 269 ? -0.376 22.873 12.700 1.00 82.00 269 ASP A CA 1
ATOM 2217 C C . ASP A 1 269 ? -1.424 23.641 11.871 1.00 82.00 269 ASP A C 1
ATOM 2219 O O . ASP A 1 269 ? -2.117 23.058 11.027 1.00 82.00 269 ASP A O 1
ATOM 2223 N N . ASP A 1 270 ? -1.498 24.960 12.067 1.00 76.75 270 ASP A N 1
ATOM 2224 C CA . ASP A 1 270 ? -2.419 25.868 11.374 1.00 76.75 270 ASP A CA 1
ATOM 2225 C C . ASP A 1 270 ? -2.309 25.808 9.842 1.00 76.75 270 ASP A C 1
ATOM 2227 O O . ASP A 1 270 ? -3.257 26.160 9.139 1.00 76.75 270 ASP A O 1
ATOM 2231 N N . LYS A 1 271 ? -1.182 25.333 9.301 1.00 88.25 271 LYS A N 1
ATOM 2232 C CA . LYS A 1 271 ? -0.933 25.237 7.854 1.00 88.25 271 LYS A CA 1
ATOM 2233 C C . LYS A 1 271 ? -1.610 24.047 7.175 1.00 88.25 271 LYS A C 1
ATOM 2235 O O . LYS A 1 271 ? -1.540 23.941 5.950 1.00 88.25 271 LYS A O 1
ATOM 2240 N N . LEU A 1 272 ? -2.243 23.142 7.923 1.00 90.19 272 LEU A N 1
ATOM 2241 C CA . LEU A 1 272 ? -2.894 21.978 7.326 1.00 90.19 272 LEU A CA 1
ATOM 2242 C C . LEU A 1 272 ? -4.194 22.348 6.604 1.00 90.19 272 LEU A C 1
ATOM 2244 O O . LEU A 1 272 ? -5.043 23.094 7.102 1.00 90.19 272 LEU A O 1
ATOM 2248 N N . THR A 1 273 ? -4.379 21.756 5.429 1.00 90.38 273 THR A N 1
ATOM 2249 C CA . THR A 1 273 ? -5.654 21.787 4.704 1.00 90.38 273 THR A CA 1
ATOM 2250 C C . THR A 1 273 ? -6.716 20.960 5.438 1.00 90.38 273 THR A C 1
ATOM 2252 O O . THR A 1 273 ? -6.393 20.048 6.198 1.00 90.38 273 THR A O 1
ATOM 2255 N N . LYS A 1 274 ? -8.003 21.214 5.162 1.00 90.62 274 LYS A N 1
ATOM 2256 C CA . LYS A 1 274 ? -9.110 20.404 5.709 1.00 90.62 274 LYS A CA 1
ATOM 2257 C C . LYS A 1 274 ? -8.945 18.909 5.418 1.00 90.62 274 LYS A C 1
ATOM 2259 O O . LYS A 1 274 ? -9.212 18.085 6.283 1.00 90.62 274 LYS A O 1
ATOM 2264 N N . LEU A 1 275 ? -8.466 18.561 4.222 1.00 88.12 275 LEU A N 1
ATOM 2265 C CA . LEU A 1 275 ? -8.225 17.169 3.846 1.00 88.12 275 LEU A CA 1
ATOM 2266 C C . LEU A 1 275 ? -7.145 16.527 4.728 1.00 88.12 275 LEU A C 1
ATOM 2268 O O . LEU A 1 275 ? -7.354 15.436 5.242 1.00 88.12 275 LEU A O 1
ATOM 2272 N N . GLN A 1 276 ? -6.038 17.234 4.970 1.00 90.31 276 GLN A N 1
ATOM 2273 C CA . GLN A 1 276 ? -4.958 16.752 5.838 1.00 90.31 276 GLN A CA 1
ATOM 2274 C C . GLN A 1 276 ? -5.386 16.637 7.306 1.00 90.31 276 GLN A C 1
ATOM 2276 O O . GLN A 1 276 ? -4.935 15.738 8.005 1.00 90.31 276 GLN A O 1
ATOM 2281 N N . ILE A 1 277 ? -6.255 17.529 7.789 1.00 93.25 277 ILE A N 1
ATOM 2282 C CA . ILE A 1 277 ? -6.803 17.425 9.149 1.00 93.25 277 ILE A CA 1
ATOM 2283 C C . ILE A 1 277 ? -7.705 16.194 9.261 1.00 93.25 277 ILE A C 1
ATOM 2285 O O . ILE A 1 277 ? -7.530 15.401 10.183 1.00 93.25 277 ILE A O 1
ATOM 2289 N N . LYS A 1 278 ? -8.629 16.003 8.308 1.00 92.94 278 LYS A N 1
ATOM 2290 C CA . LYS A 1 278 ? -9.498 14.818 8.257 1.00 92.94 278 LYS A CA 1
ATOM 2291 C C . LYS A 1 278 ? -8.673 13.528 8.239 1.00 92.94 278 LYS A C 1
ATOM 2293 O O . LYS A 1 278 ? -8.953 12.627 9.024 1.00 92.94 278 LYS A O 1
ATOM 2298 N N . ASP A 1 279 ? -7.648 13.473 7.394 1.00 91.12 279 ASP A N 1
ATOM 2299 C CA . ASP A 1 279 ? -6.722 12.344 7.301 1.00 91.12 279 ASP A CA 1
ATOM 2300 C C . ASP A 1 279 ? -6.024 12.054 8.640 1.00 91.12 279 ASP A C 1
ATOM 2302 O O . ASP A 1 279 ? -6.021 10.920 9.120 1.00 91.12 279 ASP A O 1
ATOM 2306 N N . ARG A 1 280 ? -5.509 13.087 9.319 1.00 93.94 280 ARG A N 1
ATOM 2307 C CA . ARG A 1 280 ? -4.884 12.912 10.637 1.00 93.94 280 ARG A CA 1
ATOM 2308 C C . ARG A 1 280 ? -5.863 12.412 11.692 1.00 93.94 280 ARG A C 1
ATOM 2310 O O . ARG A 1 280 ? -5.487 11.551 12.483 1.00 93.94 280 ARG A O 1
ATOM 2317 N N . VAL A 1 281 ? -7.098 12.916 11.705 1.00 95.31 281 VAL A N 1
ATOM 2318 C CA . VAL A 1 281 ? -8.150 12.435 12.616 1.00 95.31 281 VAL A CA 1
ATOM 2319 C C . VAL A 1 281 ? -8.458 10.958 12.360 1.00 95.31 281 VAL A C 1
ATOM 2321 O O . VAL A 1 281 ? -8.562 10.197 13.322 1.00 95.31 281 VAL A O 1
ATOM 2324 N N . ASP A 1 282 ? -8.539 10.531 11.096 1.00 95.25 282 ASP A N 1
ATOM 2325 C CA . ASP A 1 282 ? -8.721 9.115 10.752 1.00 95.25 282 ASP A CA 1
ATOM 2326 C C . ASP A 1 282 ? -7.570 8.267 11.311 1.00 95.25 282 ASP A C 1
ATOM 2328 O O . ASP A 1 282 ? -7.780 7.306 12.050 1.00 95.25 282 ASP A O 1
ATOM 2332 N N . HIS A 1 283 ? -6.326 8.689 11.086 1.00 95.31 283 HIS A N 1
ATOM 2333 C CA . HIS A 1 283 ? -5.142 7.963 11.548 1.00 95.31 283 HIS A CA 1
ATOM 2334 C C . HIS A 1 283 ? -4.966 7.946 13.076 1.00 95.31 283 HIS A C 1
ATOM 2336 O O . HIS A 1 283 ? -4.370 7.004 13.613 1.00 95.31 283 HIS A O 1
ATOM 2342 N N . MET A 1 284 ? -5.511 8.928 13.804 1.00 96.06 284 MET A N 1
ATOM 2343 C CA . MET A 1 284 ? -5.597 8.887 15.273 1.00 96.06 284 MET A CA 1
ATOM 2344 C C . MET A 1 284 ? -6.516 7.764 15.774 1.00 96.06 284 MET A C 1
ATOM 2346 O O . MET A 1 284 ? -6.368 7.328 16.916 1.00 96.06 284 MET A O 1
ATOM 2350 N N . ILE A 1 285 ? -7.435 7.277 14.936 1.00 97.31 285 ILE A N 1
ATOM 2351 C CA . ILE A 1 285 ? -8.326 6.143 15.214 1.00 97.31 285 ILE A CA 1
ATOM 2352 C C . ILE A 1 285 ? -7.741 4.835 14.669 1.00 97.31 285 ILE A C 1
ATOM 2354 O O . ILE A 1 285 ? -7.714 3.827 15.381 1.00 97.31 285 ILE A O 1
ATOM 2358 N N . ILE A 1 286 ? -7.231 4.852 13.437 1.00 96.94 286 ILE A N 1
ATOM 2359 C CA . ILE A 1 286 ? -6.780 3.650 12.728 1.00 96.94 286 ILE A CA 1
ATOM 2360 C C . ILE A 1 286 ? -5.526 3.042 13.351 1.00 96.94 286 ILE A C 1
ATOM 2362 O O . ILE A 1 286 ? -5.471 1.828 13.524 1.00 96.94 286 ILE A O 1
ATOM 2366 N N . ARG A 1 287 ? -4.546 3.840 13.793 1.00 96.44 287 ARG A N 1
ATOM 2367 C CA . ARG A 1 287 ? -3.326 3.299 14.428 1.00 96.44 287 ARG A CA 1
ATOM 2368 C C . ARG A 1 287 ? -3.615 2.560 15.751 1.00 96.44 287 ARG A C 1
ATOM 2370 O O . ARG A 1 287 ? -3.105 1.452 15.943 1.00 96.44 287 ARG A O 1
ATOM 2377 N N . PRO A 1 288 ? -4.470 3.082 16.655 1.00 97.19 288 PRO A N 1
ATOM 2378 C CA . PRO A 1 288 ? -4.975 2.299 17.781 1.00 97.19 288 PRO A CA 1
ATOM 2379 C C . PRO A 1 288 ? -5.723 1.022 17.383 1.00 97.19 288 PRO A C 1
ATOM 2381 O O . PRO A 1 288 ? -5.506 -0.018 18.007 1.00 97.19 288 PRO A O 1
ATOM 2384 N N . LEU A 1 289 ? -6.585 1.081 16.360 1.00 97.62 289 LEU A N 1
ATOM 2385 C CA . LEU A 1 289 ? -7.321 -0.088 15.864 1.00 97.62 289 LEU A CA 1
ATOM 2386 C C . LEU A 1 289 ? -6.382 -1.159 15.314 1.00 97.62 289 LEU A C 1
ATOM 2388 O O . LEU A 1 289 ? -6.533 -2.321 15.678 1.00 97.62 289 LEU A O 1
ATOM 2392 N N . GLN A 1 290 ? -5.367 -0.770 14.540 1.00 97.38 290 GLN A N 1
ATOM 2393 C CA . GLN A 1 290 ? -4.300 -1.651 14.075 1.00 97.38 290 GLN A CA 1
ATOM 2394 C C . GLN A 1 290 ? -3.687 -2.418 15.251 1.00 97.38 290 GLN A C 1
ATOM 2396 O O . GLN A 1 290 ? -3.638 -3.642 15.212 1.00 97.38 290 GLN A O 1
ATOM 2401 N N . ALA A 1 291 ? -3.296 -1.733 16.332 1.00 97.19 291 ALA A N 1
ATOM 2402 C CA . ALA A 1 291 ? -2.713 -2.385 17.508 1.00 97.19 291 ALA A CA 1
ATOM 2403 C C . ALA A 1 291 ? -3.683 -3.332 18.245 1.00 97.19 291 ALA A C 1
ATOM 2405 O O . ALA A 1 291 ? -3.249 -4.307 18.864 1.00 97.19 291 ALA A O 1
ATOM 2406 N N . VAL A 1 292 ? -4.990 -3.047 18.220 1.00 97.88 292 VAL A N 1
ATOM 2407 C CA . VAL A 1 292 ? -6.021 -3.938 18.778 1.00 97.88 292 VAL A CA 1
ATOM 2408 C C . VAL A 1 292 ? -6.213 -5.167 17.890 1.00 97.88 292 VAL A C 1
ATOM 2410 O O . VAL A 1 292 ? -6.278 -6.284 18.407 1.00 97.88 292 VAL A O 1
ATOM 2413 N N . LEU A 1 293 ? -6.293 -4.975 16.574 1.00 97.25 293 LEU A N 1
ATOM 2414 C CA . LEU A 1 293 ? -6.493 -6.036 15.593 1.00 97.25 293 LEU A CA 1
ATOM 2415 C C . LEU A 1 293 ? -5.291 -6.974 15.532 1.00 97.25 293 LEU A C 1
ATOM 2417 O O . LEU A 1 293 ? -5.487 -8.182 15.637 1.00 97.25 293 LEU A O 1
ATOM 2421 N N . THR A 1 294 ? -4.059 -6.456 15.462 1.00 96.06 294 THR A N 1
ATOM 2422 C CA . THR A 1 294 ? -2.864 -7.314 15.410 1.00 96.06 294 THR A CA 1
ATOM 2423 C C . THR A 1 294 ? -2.733 -8.176 16.660 1.00 96.06 294 THR A C 1
ATOM 2425 O O . THR A 1 294 ? -2.497 -9.380 16.563 1.00 96.06 294 THR A O 1
ATOM 2428 N N . LYS A 1 295 ? -3.033 -7.615 17.837 1.00 96.19 295 LYS A N 1
ATOM 2429 C CA . LYS A 1 295 ? -3.112 -8.392 19.076 1.00 96.19 295 LYS A CA 1
ATOM 2430 C C . LYS A 1 295 ? -4.189 -9.474 19.034 1.00 96.19 295 LYS A C 1
ATOM 2432 O O . LYS A 1 295 ? -3.970 -10.565 19.546 1.00 96.19 295 LYS A O 1
ATOM 2437 N N . ARG A 1 296 ? -5.381 -9.184 18.514 1.00 95.12 296 ARG A N 1
ATOM 2438 C CA . ARG A 1 296 ? -6.503 -10.141 18.540 1.00 95.12 296 ARG A CA 1
ATOM 2439 C C . ARG A 1 296 ? -6.366 -11.243 17.501 1.00 95.12 296 ARG A C 1
ATOM 2441 O O . ARG A 1 296 ? -6.729 -12.377 17.787 1.00 95.12 296 ARG A O 1
ATOM 2448 N N . ILE A 1 297 ? -5.880 -10.893 16.318 1.00 94.19 297 ILE A N 1
ATOM 2449 C CA . ILE A 1 297 ? -5.804 -11.793 15.170 1.00 94.19 297 ILE A CA 1
ATOM 2450 C C . ILE A 1 297 ? -4.523 -12.624 15.224 1.00 94.19 297 ILE A C 1
ATOM 2452 O O . ILE A 1 297 ? -4.590 -13.828 14.994 1.00 94.19 297 ILE A O 1
ATOM 2456 N N . PHE A 1 298 ? -3.394 -12.001 15.577 1.00 93.56 298 PHE A N 1
ATOM 2457 C CA . PHE A 1 298 ? -2.063 -12.609 15.487 1.00 93.56 298 PHE A CA 1
ATOM 2458 C C . PHE A 1 298 ? -1.353 -12.765 16.837 1.00 93.56 298 PHE A C 1
ATOM 2460 O O . PHE A 1 298 ? -0.231 -13.256 16.889 1.00 93.56 298 PHE A O 1
ATOM 2467 N N . ASN A 1 299 ? -1.979 -12.346 17.944 1.00 94.12 299 ASN A N 1
ATOM 2468 C CA . ASN A 1 299 ? -1.350 -12.312 19.270 1.00 94.12 299 ASN A CA 1
ATOM 2469 C C . ASN A 1 299 ? -0.081 -11.431 19.339 1.00 94.12 299 ASN A C 1
ATOM 2471 O O . ASN A 1 299 ? 0.722 -11.566 20.264 1.00 94.12 299 ASN A O 1
ATOM 2475 N N . ASP A 1 300 ? 0.080 -10.490 18.403 1.00 93.81 300 ASP A N 1
ATOM 2476 C CA . ASP A 1 300 ? 1.174 -9.520 18.423 1.00 93.81 300 ASP A CA 1
ATOM 2477 C C . ASP A 1 300 ? 0.919 -8.434 19.482 1.00 93.81 300 ASP A C 1
ATOM 2479 O O . ASP A 1 300 ? -0.053 -7.675 19.447 1.00 93.81 300 ASP A O 1
ATOM 2483 N N . LEU A 1 301 ? 1.820 -8.356 20.460 1.00 94.19 301 LEU A N 1
ATOM 2484 C CA . LEU A 1 301 ? 1.729 -7.422 21.577 1.00 94.19 301 LEU A CA 1
ATOM 2485 C C . LEU A 1 301 ? 2.507 -6.121 21.352 1.00 94.19 301 LEU A C 1
ATOM 2487 O O . LEU A 1 301 ? 2.428 -5.251 22.222 1.00 94.19 301 LEU A O 1
ATOM 2491 N N . ALA A 1 302 ? 3.237 -5.948 20.246 1.00 92.25 302 ALA A N 1
ATOM 2492 C CA . ALA A 1 302 ? 4.100 -4.788 20.012 1.00 92.25 302 ALA A CA 1
ATOM 2493 C C . ALA A 1 302 ? 3.329 -3.462 20.119 1.00 92.25 302 ALA A C 1
ATOM 2495 O O . ALA A 1 302 ? 3.631 -2.634 20.986 1.00 92.25 302 ALA A O 1
ATOM 2496 N N . GLY A 1 303 ? 2.258 -3.299 19.333 1.00 91.69 303 GLY A N 1
ATOM 2497 C CA . GLY A 1 303 ? 1.408 -2.101 19.375 1.00 91.69 303 GLY A CA 1
ATOM 2498 C C . GLY A 1 303 ? 0.708 -1.910 20.726 1.00 91.69 303 GLY A C 1
ATOM 2499 O O . GLY A 1 303 ? 0.649 -0.807 21.272 1.00 91.69 303 GLY A O 1
ATOM 2500 N N . SER A 1 304 ? 0.248 -3.004 21.337 1.00 91.38 304 SER A N 1
ATOM 2501 C CA . SER A 1 304 ? -0.353 -2.966 22.677 1.00 91.38 304 SER A CA 1
ATOM 2502 C C . SER A 1 304 ? 0.634 -2.489 23.749 1.00 91.38 304 SER A C 1
ATOM 2504 O O . SER A 1 304 ? 0.270 -1.731 24.650 1.00 91.38 304 SER A O 1
ATOM 2506 N N . ASN A 1 305 ? 1.890 -2.925 23.672 1.00 94.12 305 ASN A N 1
ATOM 2507 C CA . ASN A 1 305 ? 2.951 -2.522 24.588 1.00 94.12 305 ASN A CA 1
ATOM 2508 C C . ASN A 1 305 ? 3.370 -1.069 24.357 1.00 94.12 305 ASN A C 1
ATOM 2510 O O . ASN A 1 305 ? 3.626 -0.365 25.335 1.00 94.12 305 ASN A O 1
ATOM 2514 N N . PHE A 1 306 ? 3.389 -0.614 23.100 1.00 94.19 306 PHE A N 1
ATOM 2515 C CA . PHE A 1 306 ? 3.603 0.787 22.749 1.00 94.19 306 PHE A CA 1
ATOM 2516 C C . PHE A 1 306 ? 2.572 1.684 23.447 1.00 94.19 306 PHE A C 1
ATOM 2518 O O . PHE A 1 306 ? 2.951 2.498 24.290 1.00 94.19 306 PHE A O 1
ATOM 2525 N N . TYR A 1 307 ? 1.270 1.477 23.216 1.00 94.06 307 TYR A N 1
ATOM 2526 C CA . TYR A 1 307 ? 0.226 2.345 23.782 1.00 94.06 307 TYR A CA 1
ATOM 2527 C C . TYR A 1 307 ? 0.125 2.285 25.310 1.00 94.06 307 TYR A C 1
ATOM 2529 O O . TYR A 1 307 ? -0.171 3.294 25.952 1.00 94.06 307 TYR A O 1
ATOM 2537 N N . LYS A 1 308 ? 0.427 1.140 25.935 1.00 87.94 308 LYS A N 1
ATOM 2538 C CA . LYS A 1 308 ? 0.489 1.044 27.405 1.00 87.94 308 LYS A CA 1
ATOM 2539 C C . LYS A 1 308 ? 1.567 1.948 28.010 1.00 87.94 308 LYS A C 1
ATOM 2541 O O . LYS A 1 308 ? 1.343 2.500 29.088 1.00 87.94 308 LYS A O 1
ATOM 2546 N N . LYS A 1 309 ? 2.709 2.093 27.327 1.00 91.44 30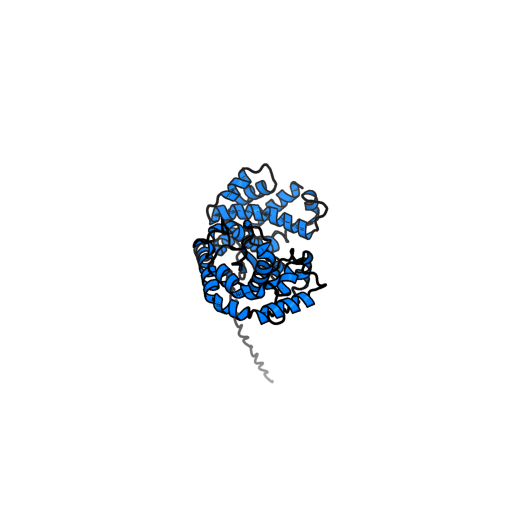9 LYS A N 1
ATOM 2547 C CA . LYS A 1 309 ? 3.859 2.897 27.773 1.00 91.44 309 LYS A CA 1
ATOM 2548 C C . LYS A 1 309 ? 3.746 4.378 27.414 1.00 91.44 309 LYS A C 1
ATOM 2550 O O . LYS A 1 309 ? 4.438 5.183 28.029 1.00 91.44 309 LYS A O 1
ATOM 2555 N N . GLN A 1 310 ? 2.887 4.744 26.461 1.00 87.31 310 GLN A N 1
ATOM 2556 C CA . GLN A 1 310 ? 2.666 6.147 26.115 1.00 87.31 310 GLN A CA 1
ATOM 2557 C C . GLN A 1 310 ? 2.150 6.940 27.338 1.00 87.31 310 GLN A C 1
ATOM 2559 O O . GLN A 1 310 ? 1.362 6.399 28.132 1.00 87.31 310 GLN A O 1
ATOM 2564 N N . PRO A 1 311 ? 2.548 8.218 27.507 1.00 84.00 311 PRO A N 1
ATOM 2565 C CA . PRO A 1 311 ? 1.886 9.137 28.435 1.00 84.00 311 PRO A CA 1
ATOM 2566 C C . PRO A 1 311 ? 0.403 9.315 28.046 1.00 84.00 311 PRO A C 1
ATOM 2568 O O . PRO A 1 311 ? -0.068 8.692 27.099 1.00 84.00 311 PRO A O 1
ATOM 2571 N N . ASN A 1 312 ? -0.374 10.109 28.790 1.00 81.56 312 ASN A N 1
ATOM 2572 C CA . ASN A 1 312 ? -1.825 10.282 28.576 1.00 81.56 312 ASN A CA 1
ATOM 2573 C C . ASN A 1 312 ? -2.186 11.002 27.249 1.00 81.56 312 ASN A C 1
ATOM 2575 O O . ASN A 1 312 ? -2.788 12.080 27.262 1.00 81.56 312 ASN A O 1
ATOM 2579 N N . SER A 1 313 ? -1.854 10.392 26.109 1.00 91.31 313 SER A N 1
ATOM 2580 C CA . SER A 1 313 ? -2.172 10.850 24.759 1.00 91.31 313 SER A CA 1
ATOM 2581 C C . SER A 1 313 ? -3.617 10.525 24.372 1.00 91.31 313 SER A C 1
ATOM 2583 O O . SER A 1 313 ? -4.305 9.736 25.030 1.00 91.31 313 SER A O 1
ATOM 2585 N N . ILE A 1 314 ? -4.097 11.168 23.309 1.00 94.38 314 ILE A N 1
ATOM 2586 C CA . ILE A 1 314 ? -5.431 10.921 22.751 1.00 94.38 314 ILE A CA 1
ATOM 2587 C C . ILE A 1 314 ? -5.510 9.484 22.216 1.00 94.38 314 ILE A C 1
ATOM 2589 O O . ILE A 1 314 ? -6.430 8.741 22.551 1.00 94.38 314 ILE A O 1
ATOM 2593 N N . GLU A 1 315 ? -4.496 9.051 21.473 1.00 94.56 315 GLU A N 1
ATOM 2594 C CA . GLU A 1 315 ? -4.421 7.741 20.827 1.00 94.56 315 GLU A CA 1
ATOM 2595 C C . GLU A 1 315 ? -4.368 6.600 21.846 1.00 94.56 315 GLU A C 1
ATOM 2597 O O . GLU A 1 315 ? -4.974 5.553 21.629 1.00 94.56 315 GLU A O 1
ATOM 2602 N N . LYS A 1 316 ? -3.716 6.803 23.000 1.00 95.75 316 LYS A N 1
ATOM 2603 C CA . LYS A 1 316 ? -3.751 5.834 24.103 1.00 95.75 316 LYS A CA 1
ATOM 2604 C C . LYS A 1 316 ? -5.172 5.631 24.623 1.00 95.75 316 LYS A C 1
ATOM 2606 O O . LYS A 1 316 ? -5.579 4.493 24.847 1.00 95.75 316 LYS A O 1
ATOM 2611 N N . ASN A 1 317 ? -5.928 6.712 24.809 1.00 96.00 317 ASN A N 1
ATOM 2612 C CA . ASN A 1 317 ? -7.313 6.629 25.271 1.00 96.00 317 ASN A CA 1
ATOM 2613 C C . ASN A 1 317 ? -8.201 5.913 24.244 1.00 96.00 317 ASN A C 1
ATOM 2615 O O . ASN A 1 317 ? -9.024 5.084 24.624 1.00 96.00 317 ASN A O 1
ATOM 2619 N N . ILE A 1 318 ? -7.990 6.177 22.954 1.00 97.25 318 ILE A N 1
ATOM 2620 C CA . ILE A 1 318 ? -8.691 5.490 21.862 1.00 97.25 318 ILE A CA 1
ATOM 2621 C C . ILE A 1 318 ? -8.325 3.997 21.823 1.00 97.25 318 ILE A C 1
ATOM 2623 O O . ILE A 1 318 ? -9.205 3.147 21.698 1.00 97.25 318 ILE A O 1
ATOM 2627 N N . TYR A 1 319 ? -7.047 3.649 21.998 1.00 97.62 319 TYR A N 1
ATOM 2628 C CA . TYR A 1 319 ? -6.604 2.255 22.097 1.00 97.62 319 TYR A CA 1
ATOM 2629 C C . TYR A 1 319 ? -7.277 1.525 23.268 1.00 97.62 319 TYR A C 1
ATOM 2631 O O . TYR A 1 319 ? -7.733 0.391 23.104 1.00 97.62 319 TYR A O 1
ATOM 2639 N N . LEU A 1 320 ? -7.359 2.155 24.446 1.00 96.38 320 LEU A N 1
ATOM 2640 C CA . LEU A 1 320 ? -8.038 1.573 25.608 1.00 96.38 320 LEU A CA 1
ATOM 2641 C C . LEU A 1 320 ? -9.531 1.366 25.330 1.00 96.38 320 LEU A C 1
ATOM 2643 O O . LEU A 1 320 ? -10.039 0.273 25.570 1.00 96.38 320 LEU A O 1
ATOM 2647 N N . LEU A 1 321 ? -10.192 2.362 24.735 1.00 97.38 321 LEU A N 1
ATOM 2648 C CA . LEU A 1 321 ? -11.593 2.285 24.326 1.00 97.38 321 LEU A CA 1
ATOM 2649 C C . LEU A 1 321 ? -11.849 1.086 23.393 1.00 97.38 321 LEU A C 1
ATOM 2651 O O . LEU A 1 321 ? -12.706 0.250 23.678 1.00 97.38 321 LEU A O 1
ATOM 2655 N N . PHE A 1 322 ? -11.085 0.939 22.307 1.00 97.75 322 PHE A N 1
ATOM 2656 C CA . PHE A 1 322 ? -11.259 -0.196 21.389 1.00 97.75 322 PHE A CA 1
ATOM 2657 C C . PHE A 1 322 ? -10.767 -1.531 21.961 1.00 97.75 322 PHE A C 1
ATOM 2659 O O . PHE A 1 322 ? -11.244 -2.591 21.554 1.00 97.75 322 PHE A O 1
ATOM 2666 N N . SER A 1 323 ? -9.863 -1.521 22.943 1.00 96.69 323 SER A N 1
ATOM 2667 C CA . SER A 1 323 ? -9.456 -2.742 23.647 1.00 96.69 323 SER A CA 1
ATOM 2668 C C . SER A 1 323 ? -10.614 -3.379 24.420 1.00 96.69 323 SER A C 1
ATOM 2670 O O . SER A 1 323 ? -10.634 -4.604 24.558 1.00 96.69 323 SER A O 1
ATOM 2672 N N . GLU A 1 324 ? -11.581 -2.582 24.881 1.00 96.44 324 GLU A N 1
ATOM 2673 C CA . GLU A 1 324 ? -12.784 -3.047 25.585 1.00 96.44 324 GLU A CA 1
ATOM 2674 C C . GLU A 1 324 ? -13.894 -3.535 24.648 1.00 96.44 324 GLU A C 1
ATOM 2676 O O . GLU A 1 324 ? -14.750 -4.319 25.066 1.00 96.44 324 GLU A O 1
ATOM 2681 N N . TYR A 1 325 ? -13.888 -3.097 23.386 1.00 97.25 325 TYR A N 1
ATOM 2682 C CA . TYR A 1 325 ? -14.898 -3.480 22.406 1.00 97.25 325 TYR A CA 1
ATOM 2683 C C . TYR A 1 325 ? -14.904 -4.995 22.174 1.00 97.25 325 TYR A C 1
ATOM 2685 O O . TYR A 1 325 ? -13.861 -5.601 21.930 1.00 97.25 325 TYR A O 1
ATOM 2693 N N . LYS A 1 326 ? -16.079 -5.624 22.201 1.00 94.94 326 LYS A N 1
ATOM 2694 C CA . LYS A 1 326 ? -16.254 -7.043 21.871 1.00 94.94 326 LYS A CA 1
ATOM 2695 C C . LYS A 1 326 ? -17.261 -7.171 20.725 1.00 94.94 326 LYS A C 1
ATOM 2697 O O . LYS A 1 326 ? -18.380 -6.679 20.890 1.00 94.94 326 LYS A O 1
ATOM 2702 N N . PRO A 1 327 ? -16.902 -7.836 19.611 1.00 93.69 327 PRO A N 1
ATOM 2703 C CA . PRO A 1 327 ? -17.869 -8.234 18.590 1.00 93.69 327 PRO A CA 1
ATOM 2704 C C . PRO A 1 327 ? -19.029 -9.008 19.226 1.00 93.69 327 PRO A C 1
ATOM 2706 O O . PRO A 1 327 ? -18.815 -9.737 20.198 1.00 93.69 327 PRO A O 1
ATOM 2709 N N . ASN A 1 328 ? -20.255 -8.812 18.734 1.00 91.38 328 ASN A N 1
ATOM 2710 C CA . ASN A 1 328 ? -21.490 -9.342 19.332 1.00 91.38 328 ASN A CA 1
ATOM 2711 C C . ASN A 1 328 ? -21.751 -8.929 20.804 1.00 91.38 328 ASN A C 1
ATOM 2713 O O . ASN A 1 328 ? -22.556 -9.552 21.496 1.00 91.38 328 ASN A O 1
ATOM 2717 N N . GLY A 1 329 ? -21.064 -7.903 21.318 1.00 90.69 329 GLY A N 1
ATOM 2718 C CA . GLY A 1 329 ? -21.299 -7.356 22.655 1.00 90.69 329 GLY A CA 1
ATOM 2719 C C . GLY A 1 329 ? -22.509 -6.414 22.731 1.00 90.69 329 GLY A C 1
ATOM 2720 O O . GLY A 1 329 ? -23.154 -6.101 21.736 1.00 90.69 329 GLY A O 1
ATOM 2721 N N . ASN A 1 330 ? -22.781 -5.882 23.928 1.00 90.81 330 ASN A N 1
ATOM 2722 C CA . ASN A 1 330 ? -23.923 -4.982 24.178 1.00 90.81 330 ASN A CA 1
ATOM 2723 C C . ASN A 1 330 ? -23.849 -3.631 23.438 1.00 90.81 330 ASN A C 1
ATOM 2725 O O . ASN A 1 330 ? -24.848 -2.923 23.344 1.00 90.81 330 ASN A O 1
ATOM 2729 N N . LYS A 1 331 ? -22.660 -3.234 22.975 1.00 94.31 331 LYS A N 1
ATOM 2730 C CA . LYS A 1 331 ? -22.410 -1.981 22.257 1.00 94.31 331 LYS A CA 1
ATOM 2731 C C . LYS A 1 331 ? -21.874 -2.312 20.864 1.00 94.31 331 LYS A C 1
ATOM 2733 O O . LYS A 1 331 ? -20.950 -3.113 20.735 1.00 94.31 331 LYS A O 1
ATOM 2738 N N . THR A 1 332 ? -22.423 -1.661 19.843 1.00 95.31 332 THR A N 1
ATOM 2739 C CA . THR A 1 332 ? -21.975 -1.807 18.450 1.00 95.31 332 THR A CA 1
ATOM 2740 C C . THR A 1 332 ? -20.616 -1.144 18.229 1.00 95.31 332 THR A C 1
ATOM 2742 O O . THR A 1 332 ? -20.249 -0.224 18.967 1.00 95.31 332 THR A O 1
ATOM 2745 N N . PHE A 1 333 ? -19.889 -1.552 17.182 1.00 96.50 333 PHE A N 1
ATOM 2746 C CA . PHE A 1 333 ? -18.639 -0.887 16.799 1.00 96.50 333 PHE A CA 1
ATOM 2747 C C . PHE A 1 333 ? -18.855 0.615 16.545 1.00 96.50 333 PHE A C 1
ATOM 2749 O O . PHE A 1 333 ? -18.104 1.446 17.052 1.00 96.50 333 PHE A O 1
ATOM 2756 N N . GLU A 1 334 ? -19.955 0.980 15.875 1.00 95.69 334 GLU A N 1
ATOM 2757 C CA . GLU A 1 334 ? -20.344 2.376 15.642 1.00 95.69 334 GLU A CA 1
ATOM 2758 C C . GLU A 1 334 ? -20.419 3.197 16.946 1.00 95.69 334 GLU A C 1
ATOM 2760 O O . GLU A 1 334 ? -20.004 4.357 16.984 1.00 95.69 334 GLU A O 1
ATOM 2765 N N . SER A 1 335 ? -20.920 2.606 18.039 1.00 96.31 335 SER A N 1
ATOM 2766 C CA . SER A 1 335 ? -20.974 3.281 19.341 1.00 96.31 335 SER A CA 1
ATOM 2767 C C . SER A 1 335 ? -19.580 3.599 19.879 1.00 96.31 335 SER A C 1
ATOM 2769 O O . SER A 1 335 ? -19.380 4.694 20.404 1.00 96.31 335 SER A O 1
ATOM 2771 N N . TYR A 1 336 ? -18.634 2.665 19.759 1.00 97.69 336 TYR A N 1
ATOM 2772 C CA . TYR A 1 336 ? -17.241 2.891 20.152 1.00 97.69 336 TYR A CA 1
ATOM 2773 C C . TYR A 1 336 ? -16.578 3.926 19.239 1.00 97.69 336 TYR A C 1
ATOM 2775 O O . TYR A 1 336 ? -15.895 4.821 19.725 1.00 97.69 336 TYR A O 1
ATOM 2783 N N . TYR A 1 337 ? -16.844 3.883 17.933 1.00 97.56 337 TYR A N 1
ATOM 2784 C CA . TYR A 1 337 ? -16.303 4.859 16.988 1.00 97.56 337 TYR A CA 1
ATOM 2785 C C . TYR A 1 337 ? -16.765 6.293 17.302 1.00 97.56 337 TYR A C 1
ATOM 2787 O O . TYR A 1 337 ? -15.957 7.220 17.352 1.00 97.56 337 TYR A O 1
ATOM 2795 N N . LYS A 1 338 ? -18.057 6.490 17.608 1.00 96.69 338 LYS A N 1
ATOM 2796 C CA . LYS A 1 338 ? -18.588 7.791 18.065 1.00 96.69 338 LYS A CA 1
ATOM 2797 C C . LYS A 1 338 ? -17.892 8.289 19.330 1.00 96.69 338 LYS A C 1
ATOM 2799 O O . LYS A 1 338 ? -17.672 9.489 19.482 1.00 96.69 338 LYS A O 1
ATOM 2804 N N . GLU A 1 339 ? -17.597 7.388 20.261 1.00 97.31 339 GLU A N 1
ATOM 2805 C CA . GLU A 1 339 ? -16.892 7.718 21.497 1.00 97.31 339 GLU A CA 1
ATOM 2806 C C . GLU A 1 339 ? -15.429 8.098 21.222 1.00 97.31 339 GLU A C 1
ATOM 2808 O O . GLU A 1 339 ? -14.959 9.091 21.772 1.00 97.31 339 GLU A O 1
ATOM 2813 N N . ALA A 1 340 ? -14.757 7.426 20.282 1.00 97.44 340 ALA A N 1
ATOM 2814 C CA . ALA A 1 340 ? -13.413 7.793 19.836 1.00 97.44 340 ALA A CA 1
ATOM 2815 C C . ALA A 1 340 ? -13.371 9.218 19.255 1.00 97.44 340 ALA A C 1
ATOM 2817 O O . ALA A 1 340 ? -12.551 10.025 19.686 1.00 97.44 340 ALA A O 1
ATOM 2818 N N . ILE A 1 341 ? -14.310 9.577 18.370 1.00 96.62 341 ILE A N 1
ATOM 2819 C CA . ILE A 1 341 ? -14.412 10.944 17.823 1.00 96.62 341 ILE A CA 1
ATOM 2820 C C . ILE A 1 341 ? -14.615 11.983 18.938 1.00 96.62 341 ILE A C 1
ATOM 2822 O O . ILE A 1 341 ? -13.989 13.043 18.919 1.00 96.62 341 ILE A O 1
ATOM 2826 N N . LYS A 1 342 ? -15.442 11.682 19.950 1.00 95.56 342 LYS A N 1
ATOM 2827 C CA . LYS A 1 342 ? -15.626 12.568 21.114 1.00 95.56 342 LYS A CA 1
ATOM 2828 C C . LYS A 1 342 ? -14.350 12.724 21.939 1.00 95.56 342 LYS A C 1
ATOM 2830 O O . LYS A 1 342 ? -14.077 13.824 22.406 1.00 95.56 342 LYS A O 1
ATOM 2835 N N . ILE A 1 343 ? -13.576 11.652 22.127 1.00 95.69 343 ILE A N 1
ATOM 2836 C CA . ILE A 1 343 ? -12.287 11.712 22.833 1.00 95.69 343 ILE A CA 1
ATOM 2837 C C . ILE A 1 343 ? -11.331 12.666 22.115 1.00 95.69 343 ILE A C 1
ATOM 2839 O O . ILE A 1 343 ? -10.675 13.462 22.785 1.00 95.69 343 ILE A O 1
ATOM 2843 N N . ILE A 1 344 ? -11.269 12.599 20.781 1.00 95.06 344 ILE A N 1
ATOM 2844 C CA . ILE A 1 344 ? -10.437 13.500 19.974 1.00 95.06 344 ILE A CA 1
ATOM 2845 C C . ILE A 1 344 ? -10.930 14.941 20.141 1.00 95.06 344 ILE A C 1
ATOM 2847 O O . ILE A 1 344 ? -10.150 15.810 20.519 1.00 95.06 344 ILE A O 1
ATOM 2851 N N . ARG A 1 345 ? -12.235 15.181 19.947 1.00 91.75 345 ARG A N 1
ATOM 2852 C CA . ARG A 1 345 ? -12.825 16.528 19.992 1.00 91.75 345 ARG A CA 1
ATOM 2853 C C . ARG A 1 345 ? -12.712 17.205 21.361 1.00 91.75 345 ARG A C 1
ATOM 2855 O O . ARG A 1 345 ? -12.548 18.407 21.416 1.00 91.75 345 ARG A O 1
ATOM 2862 N N . ASN A 1 346 ? -12.797 16.460 22.462 1.00 87.12 346 ASN A N 1
ATOM 2863 C CA . ASN A 1 346 ? -12.765 17.038 23.814 1.00 87.12 346 ASN A CA 1
ATOM 2864 C C . ASN A 1 346 ? -11.348 17.359 24.328 1.00 87.12 346 ASN A C 1
ATOM 2866 O O . ASN A 1 346 ? -11.214 17.887 25.433 1.00 87.12 346 ASN A O 1
ATOM 2870 N N . LYS A 1 347 ? -10.299 16.944 23.606 1.00 75.88 347 LYS A N 1
ATOM 2871 C CA . LYS A 1 347 ? -8.894 17.199 23.966 1.00 75.88 347 LYS A CA 1
ATOM 2872 C C . LYS A 1 347 ? -8.196 18.195 23.034 1.00 75.88 347 LYS A C 1
ATOM 2874 O O . LYS A 1 347 ? -7.058 18.556 23.334 1.00 75.88 347 LYS A O 1
ATOM 2879 N N . GLY A 1 348 ? -8.853 18.585 21.942 1.00 57.84 348 GLY A N 1
ATOM 2880 C CA . GLY A 1 348 ? -8.550 19.809 21.205 1.00 57.84 348 GLY A CA 1
ATOM 2881 C C . GLY A 1 348 ? -9.284 20.963 21.855 1.00 57.84 348 GLY A C 1
ATOM 2882 O O . GLY A 1 348 ? -8.654 22.028 22.017 1.00 57.84 348 GLY A O 1
#

Radius of gyration: 24.88 Å; Cα contacts (8 Å, |Δi|>4): 444; chains: 1; bounding box: 105×46×55 Å

Foldseek 3Di:
DDDDDDDDPPPPPPPPPPPPPFAAEDEDEFAQLLLQLQLLLQCLLCVVVDDQQFFFADDPVVVVSCVLCVVCSVQVLSVVCNPPLNVQAPSNLLRVQQPDQLQSHGDPVCPVVRVVRSPPPPCVVVNRVSSNVCCVVSVSVVVVVVCVVLRCVQRVAQRVVCVVLVLLVLLCLLQVDPDTDAYEYEHEHNGGAPDKAWSCVCCVVPLSYTYIYDYQHDPGSPDDDPSSSHDDVVVCLLVCQLRSVSSRDVVPQLVVQLPPLVLLCVVDDVPDDSVRSSVVLSCLQSLLRSCLSCCVSVVDCPSVVVLVPDDPDLSNVNNVLSNPDDRVDPDHPSRSSNVSSVSSSVVD

Secondary structure (DSSP, 8-state):
-PPP---------------------EEEEE--HHHHHHHHHHHHHHTTTS-TTTSPP--HHHHHHHHHHGGGTT-HHHHHHHSTTTTT--HHHHHTTEEETTTTEE-TTTHHHHHHTT--GGGHHHHHHHHHHHHHHTTHHHHHHHTHHHHHHHHHHHHHHHHHTTHHHHHHHHHT------EEEEEEETT--S--EE-THHHHH-TTEEEEEEEPP-S-TTS--GGGGS--GGGTHHHHHHHHHHHHHIIIIIHHH---GGGGGGGS-TT--HHHHHHHHHHHHHHHHHHHHHHHHH---HHHHHHHHS-S-HHHHHHHHHHH--TTSSS-HHHHHHHHHHHHHTT-

pLDDT: mean 84.83, std 15.38, range [30.8, 98.25]

Nearest PDB structures (foldseek):
  4gl2-assembly1_A  TM=1.677E-01  e=9.721E+00  Homo sapiens

Organism: NCBI:txid1317122